Protein AF-A0A811QJ54-F1 (afdb_monomer)

pLDDT: mean 83.59, std 18.26, range [28.84, 98.75]

Solvent-accessible surface area (backbone atoms only — not comparable to full-atom values): 12033 Å² total; per-residue (Å²): 138,83,82,78,80,79,70,76,82,75,84,85,76,59,55,37,31,40,34,44,29,38,44,37,21,36,57,94,75,74,40,49,30,85,42,51,88,100,55,74,65,80,79,80,68,70,16,45,69,38,84,49,92,93,29,42,44,64,53,70,56,53,58,48,40,54,52,50,32,55,72,72,67,38,56,63,68,52,71,46,42,28,58,51,64,19,28,34,34,39,28,37,39,77,23,59,58,68,52,37,24,53,45,49,56,52,48,50,50,51,41,52,58,50,29,56,76,71,60,36,37,74,53,40,55,38,55,86,48,82,85,82,50,80,56,31,30,24,39,36,28,57,70,78,88,56,67,80,76,58,100,84,49,56,28,37,49,43,70,66,22,61,77,64,76,51,77,62,29,35,34,56,72,45,39,28,63,58,58,49,57,60,53,54,47,52,47,46,40,71,66,71,66,62,70,80,50,73,67,54,48,54,51,51,52,52,60,56,69,68,74,117

Foldseek 3Di:
DDDDPPPDPPDDWDFKKKKFKWAKAQQPQRHGFLADRVDGQDDWDCAKQHDDPNHEGCVVLVVVLQVVLVVVVFQWDDKIGDRGHRMIMTMGDSDIQCSSLVSVVVSVVSSCVSCVVVNIDIDLFQASDPPRDPGTFMKMKADDDDDEDDPPDQKYDDPVCVVVVHDIIIGTPGGSPDRVNVVSVCCCCVPPVDDQDPVRVVVVVVVVVVPD

Nearest PDB structures (foldseek):
  2d3a-assembly1_A  TM=9.686E-01  e=3.974E-25  Zea mays
  4is4-assembly1_A  TM=9.342E-01  e=8.114E-26  Medicago truncatula
  7v4h-assembly1_J  TM=9.356E-01  e=3.517E-25  Glycine max
  4is4-assembly1_G  TM=8.499E-01  e=9.142E-23  Medicago truncatula
  4is4-assembly1_C  TM=8.284E-01  e=3.727E-22  Medicago truncatula

Organism: NCBI:txid422564

Mean predicted aligned error: 9.16 Å

Radius of gyration: 21.12 Å; Cα contacts (8 Å, |Δi|>4): 356; chains: 1; bounding box: 56×32×62 Å

Sequence (212 aa):
MTGQAQGKPREKTVKSFYKQEYTLLQKDVNWPLGWPVGGYPGPQGPYYCAVGADKSFGRDISDAHYKACLYAGINISGTNGEVMPGQWEYQVGPSVGIEAGDNIWISRYILERITEQAGVVLPLDPKPIQPYCIGDRVTGTELAATQITGCGCSVRVGRDTEAKGKGYLEDRRPASNMDPYIVTGLLAETTILWQPTLEAEVLATKKLALKV

Secondary structure (DSSP, 8-state):
------PPPPP---EEEEEEEEE-EETTTTEETTSPTTS--SPSSS-TT--STTT--SHHHHHHHHHHHHHTT--EEEEEE-SSTTEEEEEEEEEETHHHHHHHHHHHHHHHHHHHHHTEE----S-SSTTTPPPPBEEE-------BS-TT-SEEE-HHHHHHT-S-EEE---BTT--HHHHHHHHHIIIII----HHHHHHHHHHHHT--

Structure (mmCIF, N/CA/C/O backbone):
data_AF-A0A811QJ54-F1
#
_entry.id   AF-A0A811QJ54-F1
#
loop_
_atom_site.group_PDB
_atom_site.id
_atom_site.type_symbol
_atom_site.label_atom_id
_atom_site.label_alt_id
_atom_site.label_comp_id
_atom_site.label_asym_id
_atom_site.label_entity_id
_atom_site.label_seq_id
_atom_site.pdbx_PDB_ins_code
_atom_site.Cartn_x
_atom_site.Cartn_y
_atom_site.Cartn_z
_atom_site.occupancy
_atom_site.B_iso_or_equiv
_atom_site.auth_seq_id
_atom_site.auth_comp_id
_atom_site.auth_asym_id
_atom_site.auth_atom_id
_atom_site.pdbx_PDB_model_num
ATOM 1 N N . MET A 1 1 ? -33.250 12.970 45.792 1.00 37.19 1 MET A N 1
ATOM 2 C CA . MET A 1 1 ? -32.648 11.793 45.130 1.00 37.19 1 MET A CA 1
ATOM 3 C C . MET A 1 1 ? -32.657 12.040 43.629 1.00 37.19 1 MET A C 1
ATOM 5 O O . MET A 1 1 ? -33.676 11.823 42.991 1.00 37.19 1 MET A O 1
ATOM 9 N N . THR A 1 2 ? -31.574 12.573 43.070 1.00 35.12 2 THR A N 1
ATOM 10 C CA . THR A 1 2 ? -31.428 12.769 41.620 1.00 35.12 2 THR A CA 1
ATOM 11 C C . THR A 1 2 ? -30.662 11.581 41.052 1.00 35.12 2 THR A C 1
ATOM 13 O O . THR A 1 2 ? -29.455 11.462 41.246 1.00 35.12 2 THR A O 1
ATOM 16 N N . GLY A 1 3 ? -31.377 10.661 40.402 1.00 37.31 3 GLY A N 1
ATOM 17 C CA . GLY A 1 3 ? -30.757 9.500 39.772 1.00 37.31 3 GLY A CA 1
ATOM 18 C C . GLY A 1 3 ? -29.828 9.944 38.646 1.00 37.31 3 GLY A C 1
ATOM 19 O O . GLY A 1 3 ? -30.286 10.512 37.656 1.00 37.31 3 GLY A O 1
ATOM 20 N N . GLN A 1 4 ? -28.528 9.685 38.787 1.00 36.91 4 GLN A N 1
ATOM 21 C CA . GLN A 1 4 ? -27.607 9.791 37.663 1.00 36.91 4 GLN A CA 1
ATOM 22 C C . GLN A 1 4 ? -27.973 8.700 36.658 1.00 36.91 4 GLN A C 1
ATOM 24 O O . GLN A 1 4 ? -27.858 7.511 36.955 1.00 36.91 4 GLN A O 1
ATOM 29 N N . ALA A 1 5 ? -28.423 9.101 35.470 1.00 42.53 5 ALA A N 1
ATOM 30 C CA . ALA A 1 5 ? -28.608 8.174 34.370 1.00 42.53 5 ALA A CA 1
ATOM 31 C C . ALA A 1 5 ? -27.235 7.614 33.973 1.00 42.53 5 ALA A C 1
ATOM 33 O O . ALA A 1 5 ? -26.446 8.292 33.314 1.00 42.53 5 ALA A O 1
ATOM 34 N N . GLN A 1 6 ? -26.949 6.375 34.380 1.00 42.16 6 GLN A N 1
ATOM 35 C CA . GLN A 1 6 ? -25.835 5.607 33.839 1.00 42.16 6 GLN A CA 1
ATOM 36 C C . GLN A 1 6 ? -26.118 5.376 32.352 1.00 42.16 6 GLN A C 1
ATOM 38 O O . GLN A 1 6 ? -26.874 4.480 31.974 1.00 42.16 6 GLN A O 1
ATOM 43 N N . GLY A 1 7 ? -25.559 6.239 31.502 1.00 41.81 7 GLY A N 1
ATOM 44 C CA . GLY A 1 7 ? -25.621 6.056 30.060 1.00 41.81 7 GLY A CA 1
ATOM 45 C C . GLY A 1 7 ? -25.031 4.694 29.707 1.00 41.81 7 GLY A C 1
ATOM 46 O O . GLY A 1 7 ? -23.958 4.350 30.206 1.00 41.81 7 GLY A O 1
ATOM 47 N N . LYS A 1 8 ? -25.731 3.922 28.863 1.00 37.44 8 LYS A N 1
ATOM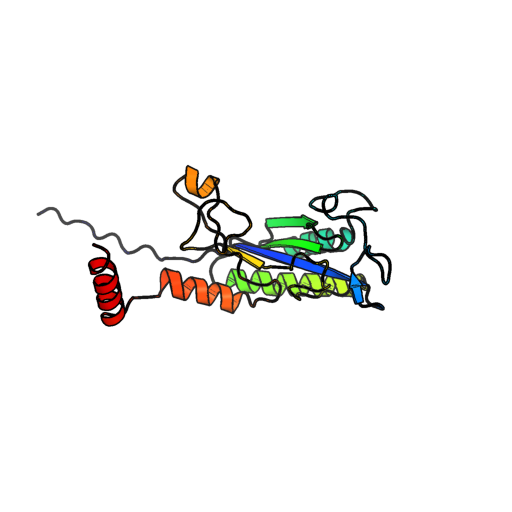 48 C CA . LYS A 1 8 ? -25.220 2.638 28.364 1.00 37.44 8 LYS A CA 1
ATOM 49 C C . LYS A 1 8 ? -23.773 2.825 27.880 1.00 37.44 8 LYS A C 1
ATOM 51 O O . LYS A 1 8 ? -23.525 3.803 27.163 1.00 37.44 8 LYS A O 1
ATOM 56 N N . PRO A 1 9 ? -22.833 1.928 28.237 1.00 50.97 9 PRO A N 1
ATOM 57 C CA . PRO A 1 9 ? -21.484 2.001 27.699 1.00 50.97 9 PRO A CA 1
ATOM 58 C C . PRO A 1 9 ? -21.571 2.000 26.173 1.00 50.97 9 PRO A C 1
ATOM 60 O O . PRO A 1 9 ? -22.251 1.160 25.583 1.00 50.97 9 PRO A O 1
ATOM 63 N N . ARG A 1 10 ? -20.935 2.991 25.538 1.00 56.72 10 ARG A N 1
ATOM 64 C CA . ARG A 1 10 ? -20.849 3.030 24.078 1.00 56.72 10 ARG A CA 1
ATOM 65 C C . ARG A 1 10 ? -20.022 1.834 23.637 1.00 56.72 10 ARG A C 1
ATOM 67 O O . ARG A 1 10 ? -18.943 1.607 24.183 1.00 56.72 10 ARG A O 1
ATOM 74 N N . GLU A 1 11 ? -20.532 1.103 22.658 1.00 67.94 11 GLU A N 1
ATOM 75 C CA . GLU A 1 11 ? -19.790 0.037 22.001 1.00 67.94 11 GLU A CA 1
ATOM 76 C C . GLU A 1 11 ? -18.474 0.611 21.455 1.00 67.94 11 GLU A C 1
ATOM 78 O O . GLU A 1 11 ? -18.465 1.640 20.773 1.00 67.94 11 GLU A O 1
ATOM 83 N N . LYS A 1 12 ? -17.350 0.011 21.856 1.00 75.19 12 LYS A N 1
ATOM 84 C CA . LYS A 1 12 ? -16.017 0.426 21.415 1.00 75.19 12 LYS A CA 1
ATOM 85 C C . LYS A 1 12 ? -15.708 -0.318 20.120 1.00 75.19 12 LYS A C 1
ATOM 87 O O . LYS A 1 12 ? -15.564 -1.536 20.138 1.00 75.19 12 LYS A O 1
ATOM 92 N N . THR A 1 13 ? -15.599 0.413 19.019 1.00 76.69 13 THR A N 1
ATOM 93 C CA . THR A 1 13 ? -15.378 -0.150 17.682 1.00 76.69 13 THR A CA 1
ATOM 94 C C . THR A 1 13 ? -14.016 0.281 17.152 1.00 76.69 13 THR A C 1
ATOM 96 O O . THR A 1 13 ? -13.764 1.480 17.061 1.00 76.69 13 THR A O 1
ATOM 99 N N . VAL A 1 14 ? -13.182 -0.689 16.765 1.00 82.06 14 VAL A N 1
ATOM 100 C CA . VAL A 1 14 ? -11.885 -0.461 16.103 1.00 82.06 14 VAL A CA 1
ATOM 101 C C . VAL A 1 14 ? -12.104 0.013 14.667 1.00 82.06 14 VAL A C 1
ATOM 103 O O . VAL A 1 14 ? -12.912 -0.570 13.933 1.00 82.06 14 VAL A O 1
ATOM 106 N N . LYS A 1 15 ? -11.369 1.049 14.261 1.00 89.75 15 LYS A N 1
ATOM 107 C CA . LYS A 1 15 ? -11.316 1.578 12.895 1.00 89.75 15 LYS A CA 1
ATOM 108 C C . LYS A 1 15 ? -9.875 1.664 12.419 1.00 89.75 15 LYS A C 1
ATOM 110 O O . LYS A 1 15 ? -9.194 2.665 12.634 1.00 89.75 15 LYS A O 1
ATOM 115 N N . SER A 1 16 ? -9.444 0.634 11.706 1.00 90.81 16 SER A N 1
ATOM 116 C CA . SER A 1 16 ? -8.091 0.560 11.170 1.00 90.81 16 SER A CA 1
ATOM 117 C C . SER A 1 16 ? -7.995 1.274 9.822 1.00 90.81 16 SER A C 1
ATOM 119 O O . SER A 1 16 ? -8.839 1.108 8.938 1.00 90.81 16 SER A O 1
ATOM 121 N N . PHE A 1 17 ? -6.933 2.057 9.670 1.00 92.44 17 PHE A N 1
ATOM 122 C CA . PHE A 1 17 ? -6.441 2.581 8.403 1.00 92.44 17 PHE A CA 1
ATOM 123 C C . PHE A 1 17 ? -5.034 2.027 8.209 1.00 92.44 17 PHE A C 1
ATOM 125 O O . PHE A 1 17 ? -4.212 2.110 9.125 1.00 92.44 17 PHE A O 1
ATOM 132 N N . TYR A 1 18 ? -4.784 1.448 7.043 1.00 95.19 18 TYR A N 1
ATOM 133 C CA . TYR A 1 18 ? -3.547 0.769 6.692 1.00 95.19 18 TYR A CA 1
ATOM 134 C C . TYR A 1 18 ? -2.894 1.464 5.505 1.00 95.19 18 TYR A C 1
ATOM 136 O O . TYR A 1 18 ? -3.568 1.769 4.524 1.00 95.19 18 TYR A O 1
ATOM 144 N N . LYS A 1 19 ? -1.578 1.660 5.562 1.00 95.88 19 LYS A N 1
ATOM 145 C CA . LYS A 1 19 ? -0.781 2.062 4.401 1.00 95.88 19 LYS A CA 1
ATOM 146 C C . LYS A 1 19 ? 0.177 0.945 4.041 1.00 95.88 19 LYS A C 1
ATOM 148 O O . LYS A 1 19 ? 1.026 0.621 4.861 1.00 95.88 19 LYS A O 1
ATOM 153 N N . GLN A 1 20 ? -0.013 0.327 2.882 1.00 97.38 20 GLN A N 1
ATOM 154 C CA . GLN A 1 20 ? 0.772 -0.799 2.393 1.00 97.38 20 GLN A CA 1
ATOM 155 C C . GLN A 1 20 ? 1.883 -0.281 1.477 1.00 97.38 20 GLN A C 1
ATOM 157 O O . GLN A 1 20 ? 1.612 0.075 0.330 1.00 97.38 20 GLN A O 1
ATOM 162 N N . GLU A 1 21 ? 3.121 -0.275 1.972 1.00 95.88 21 GLU A N 1
ATOM 163 C CA . GLU A 1 21 ? 4.315 -0.100 1.139 1.00 95.88 21 GLU A CA 1
ATOM 164 C C . GLU A 1 21 ? 4.620 -1.422 0.401 1.00 95.88 21 GLU A C 1
ATOM 166 O O . GLU A 1 21 ? 4.374 -2.514 0.931 1.00 95.88 21 GLU A O 1
ATOM 171 N N . TYR A 1 22 ? 5.123 -1.332 -0.830 1.00 95.94 22 TYR A N 1
ATOM 172 C CA . TYR A 1 22 ? 5.578 -2.466 -1.639 1.00 95.94 22 TYR A CA 1
ATOM 173 C C . TYR A 1 22 ? 6.647 -2.035 -2.651 1.00 95.94 22 TYR A C 1
ATOM 175 O O . TYR A 1 22 ? 6.671 -0.887 -3.101 1.00 95.94 22 TYR A O 1
ATOM 183 N N . THR A 1 23 ? 7.488 -2.978 -3.071 1.00 95.62 23 THR A N 1
ATOM 184 C CA . THR A 1 23 ? 8.529 -2.765 -4.085 1.00 95.62 23 THR A CA 1
ATOM 185 C C . THR A 1 23 ? 8.237 -3.599 -5.328 1.00 95.62 23 THR A C 1
ATOM 187 O O . THR A 1 23 ? 7.884 -4.768 -5.227 1.00 95.62 23 THR A O 1
ATOM 190 N N . LEU A 1 24 ? 8.413 -3.023 -6.518 1.00 96.38 24 LEU A N 1
ATOM 191 C CA . LEU A 1 24 ? 8.267 -3.718 -7.799 1.00 96.38 24 LEU A CA 1
ATOM 192 C C . LEU A 1 24 ? 9.624 -4.246 -8.288 1.00 96.38 24 LEU A C 1
ATOM 194 O O . LEU A 1 24 ? 10.588 -3.481 -8.357 1.00 96.38 24 LEU A O 1
ATOM 198 N N . LEU A 1 25 ? 9.705 -5.525 -8.676 1.00 95.38 25 LEU A N 1
ATOM 199 C CA . LEU A 1 25 ? 10.927 -6.158 -9.194 1.00 95.38 25 LEU A CA 1
ATOM 200 C C . LEU A 1 25 ? 10.787 -6.635 -10.650 1.00 95.38 25 LEU A C 1
ATOM 202 O O . LEU A 1 25 ? 9.767 -7.177 -11.072 1.00 95.38 25 LEU A O 1
ATOM 206 N N . GLN A 1 26 ? 11.866 -6.490 -11.413 1.00 94.56 26 GLN A N 1
ATOM 207 C CA . GLN A 1 26 ? 12.058 -7.060 -12.744 1.00 94.56 26 GLN A CA 1
ATOM 208 C C . GLN A 1 26 ? 12.125 -8.590 -12.641 1.00 94.56 26 GLN A C 1
ATOM 210 O O . GLN A 1 26 ? 13.005 -9.128 -11.966 1.00 94.56 26 GLN A O 1
ATOM 215 N N . LYS A 1 27 ? 11.216 -9.283 -13.333 1.00 93.31 27 LYS A N 1
ATOM 216 C CA . LYS A 1 27 ? 10.990 -10.731 -13.209 1.00 93.31 27 LYS A CA 1
ATOM 217 C C . LYS A 1 27 ? 12.238 -11.599 -13.393 1.00 93.31 27 LYS A C 1
ATOM 219 O O . LYS A 1 27 ? 12.490 -12.467 -12.566 1.00 93.31 27 LYS A O 1
ATOM 224 N N . ASP A 1 28 ? 13.012 -11.372 -14.453 1.00 92.00 28 ASP A N 1
ATOM 225 C CA . ASP A 1 28 ? 14.076 -12.309 -14.853 1.00 92.00 28 ASP A CA 1
ATOM 226 C C . ASP A 1 28 ? 15.379 -12.146 -14.049 1.00 92.00 28 ASP A C 1
ATOM 228 O O . ASP A 1 28 ? 16.195 -13.063 -13.992 1.00 92.00 28 ASP A O 1
ATOM 232 N N . VAL A 1 29 ? 15.578 -10.982 -13.421 1.00 91.25 29 VAL A N 1
ATOM 233 C CA . VAL A 1 29 ? 16.799 -10.630 -12.668 1.00 91.25 29 VAL A CA 1
ATOM 234 C C . VAL A 1 29 ? 16.554 -10.402 -11.174 1.00 91.25 29 VAL A C 1
ATOM 236 O O . VAL A 1 29 ? 17.508 -10.183 -10.431 1.00 91.25 29 VAL A O 1
ATOM 239 N N . ASN A 1 30 ? 15.291 -10.435 -10.730 1.00 90.06 30 ASN A N 1
ATOM 240 C CA . ASN A 1 30 ? 14.857 -10.149 -9.359 1.00 90.06 30 ASN A CA 1
ATOM 241 C C . ASN A 1 30 ? 15.451 -8.836 -8.793 1.00 90.06 30 ASN A C 1
ATOM 243 O O . ASN A 1 30 ? 15.895 -8.769 -7.648 1.00 90.06 30 ASN A O 1
ATOM 247 N N . TRP A 1 31 ? 15.496 -7.796 -9.633 1.00 92.62 31 TRP A N 1
ATOM 248 C CA . TRP A 1 31 ? 16.117 -6.492 -9.354 1.00 92.62 31 TRP A CA 1
ATOM 249 C C . TRP A 1 31 ? 15.073 -5.376 -9.462 1.00 92.62 31 TRP A C 1
ATOM 251 O O . TRP A 1 31 ? 14.174 -5.519 -10.288 1.00 92.62 31 TRP A O 1
ATOM 261 N N . PRO A 1 32 ? 15.122 -4.269 -8.698 1.00 94.00 32 PRO A N 1
ATOM 262 C CA . PRO A 1 32 ? 13.980 -3.360 -8.650 1.00 94.00 32 PRO A CA 1
ATOM 263 C C . PRO A 1 32 ? 13.677 -2.660 -9.977 1.00 94.00 32 PRO A C 1
ATOM 265 O O . PRO A 1 32 ? 14.554 -2.410 -10.811 1.00 94.00 32 PRO A O 1
ATOM 268 N N . LEU A 1 33 ? 12.402 -2.358 -10.194 1.00 94.06 33 LEU A N 1
ATOM 269 C CA . LEU A 1 33 ? 11.918 -1.746 -11.423 1.00 94.06 33 LEU A CA 1
ATOM 270 C C . LEU A 1 33 ? 12.497 -0.330 -11.580 1.00 94.06 33 LEU A C 1
ATOM 272 O O . LEU A 1 33 ? 12.446 0.488 -10.664 1.00 94.06 33 LEU A O 1
ATOM 276 N N . GLY A 1 34 ? 13.075 -0.050 -12.751 1.00 90.75 34 GLY A N 1
ATOM 277 C CA . GLY A 1 34 ? 13.771 1.211 -13.037 1.00 90.75 34 GLY A CA 1
ATOM 278 C C . GLY A 1 34 ? 15.232 1.277 -12.582 1.00 90.75 34 GLY A C 1
ATOM 279 O O . GLY A 1 34 ? 15.908 2.264 -12.865 1.00 90.75 34 GLY A O 1
ATOM 280 N N . TRP A 1 35 ? 15.753 0.245 -11.911 1.00 93.44 35 TRP A N 1
ATOM 281 C CA . TRP A 1 35 ? 17.168 0.189 -11.540 1.00 93.44 35 TRP A CA 1
ATOM 282 C C . TRP A 1 35 ? 18.033 -0.357 -12.684 1.00 93.44 35 TRP A C 1
ATOM 284 O O . TRP A 1 35 ? 17.609 -1.289 -13.378 1.00 93.44 35 TRP A O 1
ATOM 294 N N . PRO A 1 36 ? 19.275 0.137 -12.849 1.00 92.00 36 PRO A N 1
ATOM 295 C CA . PRO A 1 36 ? 20.247 -0.515 -13.718 1.00 92.00 36 PRO A CA 1
ATOM 296 C C . PRO A 1 36 ? 20.568 -1.912 -13.171 1.00 92.00 36 PRO A C 1
ATOM 298 O O . PRO A 1 36 ? 20.834 -2.073 -11.979 1.00 92.00 36 PRO A O 1
ATOM 301 N N . VAL A 1 37 ? 20.542 -2.930 -14.034 1.00 90.38 37 VAL A N 1
ATOM 302 C CA . VAL A 1 37 ? 20.780 -4.332 -13.647 1.00 90.38 37 VAL A CA 1
ATOM 303 C C . VAL A 1 37 ? 22.170 -4.480 -13.020 1.00 90.38 37 VAL A C 1
ATOM 305 O O . VAL A 1 37 ? 23.170 -4.097 -13.623 1.00 90.38 37 VAL A O 1
ATOM 308 N N . GLY A 1 38 ? 22.229 -5.013 -11.795 1.00 86.25 38 GLY A N 1
ATOM 309 C CA . GLY A 1 38 ? 23.476 -5.160 -11.030 1.00 86.25 38 GLY A CA 1
ATOM 310 C C . GLY A 1 38 ? 24.083 -3.845 -10.518 1.00 86.25 38 GLY A C 1
ATOM 311 O O . GLY A 1 38 ? 25.185 -3.854 -9.974 1.00 86.25 38 GLY A O 1
ATOM 312 N N . GLY A 1 39 ? 23.383 -2.720 -10.682 1.00 89.44 39 GLY A N 1
ATOM 313 C CA . GLY A 1 39 ? 23.798 -1.399 -10.222 1.00 89.44 39 GLY A CA 1
ATOM 314 C C . GLY A 1 39 ? 22.744 -0.717 -9.352 1.00 89.44 39 GLY A C 1
ATOM 315 O O . GLY A 1 39 ? 21.654 -1.241 -9.117 1.00 89.44 39 GLY A O 1
ATOM 316 N N . TYR A 1 40 ? 23.078 0.488 -8.899 1.00 89.81 40 TYR A N 1
ATOM 317 C CA . TYR A 1 40 ? 22.198 1.345 -8.108 1.00 89.81 40 TYR A CA 1
ATOM 318 C C . TYR A 1 40 ? 21.747 2.558 -8.936 1.00 89.81 40 TYR A C 1
ATOM 320 O O . TYR A 1 40 ? 22.502 3.023 -9.795 1.00 89.81 40 TYR A O 1
ATOM 328 N N . PRO A 1 41 ? 20.540 3.088 -8.689 1.00 89.50 41 PRO A N 1
ATOM 329 C CA . PRO A 1 41 ? 20.095 4.358 -9.243 1.00 89.50 41 PRO A CA 1
ATOM 330 C C . PRO A 1 41 ? 20.807 5.524 -8.535 1.00 89.50 41 PRO A C 1
ATOM 332 O O . PRO A 1 41 ? 21.707 5.333 -7.712 1.00 89.50 41 PRO A O 1
ATOM 335 N N . GLY A 1 42 ? 20.400 6.753 -8.854 1.00 88.06 42 GLY A N 1
ATOM 336 C CA . GLY A 1 42 ? 20.861 7.949 -8.150 1.00 88.06 42 GLY A CA 1
ATOM 337 C C . GLY A 1 42 ? 20.567 7.931 -6.638 1.00 88.06 42 GLY A C 1
ATOM 338 O O . GLY A 1 42 ? 19.885 7.037 -6.124 1.00 88.06 42 GLY A O 1
ATOM 339 N N . PRO A 1 43 ? 21.088 8.917 -5.887 1.00 86.94 43 PRO A N 1
ATOM 340 C CA . PRO A 1 43 ? 20.780 9.054 -4.467 1.00 86.94 43 PRO A CA 1
ATOM 341 C C . PRO A 1 43 ? 19.279 9.287 -4.244 1.00 86.94 43 PRO A C 1
ATOM 343 O O . PRO A 1 43 ? 18.613 9.944 -5.044 1.00 86.94 43 PRO A O 1
ATOM 346 N N . GLN A 1 44 ? 18.758 8.767 -3.131 1.00 82.94 44 GLN A N 1
ATOM 347 C CA . GLN A 1 44 ? 17.365 8.957 -2.722 1.00 82.94 44 GLN A CA 1
ATOM 348 C C . GLN A 1 44 ? 17.034 10.442 -2.504 1.00 82.94 44 GLN A C 1
ATOM 350 O O . GLN A 1 44 ? 17.899 11.247 -2.158 1.00 82.94 44 GLN A O 1
ATOM 355 N N . GLY A 1 45 ? 15.763 10.800 -2.707 1.00 87.62 45 GLY A N 1
ATOM 356 C CA . GLY A 1 45 ? 15.293 12.188 -2.683 1.00 87.62 45 GLY A CA 1
ATOM 357 C C . GLY A 1 45 ? 14.365 12.553 -3.848 1.00 87.62 45 GLY A C 1
ATOM 358 O O . GLY A 1 45 ? 13.250 12.993 -3.584 1.00 87.62 45 GLY A O 1
ATOM 359 N N . PRO A 1 46 ? 14.747 12.346 -5.125 1.00 93.44 46 PRO A N 1
ATOM 360 C CA . PRO A 1 46 ? 13.948 12.778 -6.274 1.00 93.44 46 PRO A CA 1
ATOM 361 C C . PRO A 1 46 ? 12.818 11.805 -6.660 1.00 93.44 46 PRO A C 1
ATOM 363 O O . PRO A 1 46 ? 12.230 11.987 -7.721 1.00 93.44 46 PRO A O 1
ATOM 366 N N . TYR A 1 47 ? 12.544 10.775 -5.848 1.00 94.31 47 TYR A N 1
ATOM 367 C CA . TYR A 1 47 ? 11.629 9.663 -6.160 1.00 94.31 47 TYR A CA 1
ATOM 368 C C . TYR A 1 47 ? 10.277 9.754 -5.433 1.00 94.31 47 TYR A C 1
ATOM 370 O O . TYR A 1 47 ? 9.233 9.520 -6.043 1.00 94.31 47 TYR A O 1
ATOM 378 N N . TYR A 1 48 ? 10.283 10.179 -4.164 1.00 96.00 48 TYR A N 1
ATOM 379 C CA . TYR A 1 48 ? 9.071 1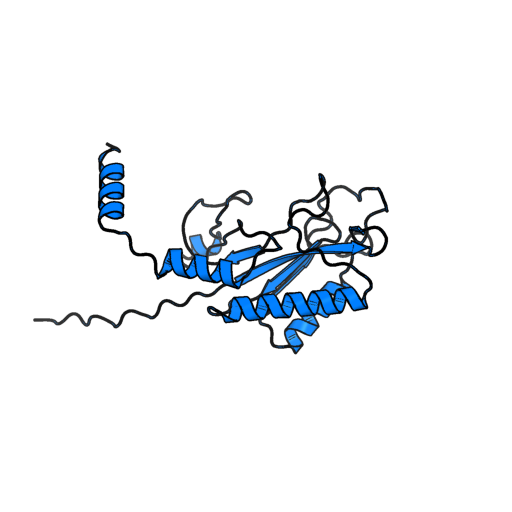0.310 -3.350 1.00 96.00 48 TYR A CA 1
ATOM 380 C C . TYR A 1 48 ? 8.078 11.295 -3.983 1.00 96.00 48 TYR A C 1
ATOM 382 O O . TYR A 1 48 ? 8.430 12.443 -4.272 1.00 96.00 48 TYR A O 1
ATOM 390 N N . CYS A 1 49 ? 6.840 10.844 -4.209 1.00 96.38 49 CYS A N 1
ATOM 391 C CA . CYS A 1 49 ? 5.782 11.585 -4.913 1.00 96.38 49 CYS A CA 1
ATOM 392 C C . CYS A 1 49 ? 6.192 12.182 -6.281 1.00 96.38 49 CYS A C 1
ATOM 394 O O . CYS A 1 49 ? 5.575 13.141 -6.754 1.00 96.38 49 CYS A O 1
ATOM 396 N N . ALA A 1 50 ? 7.227 11.645 -6.933 1.00 95.38 50 ALA A N 1
ATOM 397 C CA . ALA A 1 50 ? 7.807 12.250 -8.125 1.00 95.38 50 ALA A CA 1
ATOM 398 C C . ALA A 1 50 ? 6.987 12.023 -9.403 1.00 95.38 50 ALA A C 1
ATOM 400 O O . ALA A 1 50 ? 6.217 11.071 -9.526 1.00 95.38 50 ALA A O 1
ATOM 401 N N . VAL A 1 51 ? 7.230 12.873 -10.403 1.00 97.00 51 VAL A N 1
ATOM 402 C CA . VAL A 1 51 ? 6.738 12.729 -11.780 1.00 97.00 51 VAL A CA 1
ATOM 403 C C . VAL A 1 51 ? 7.930 12.851 -12.732 1.00 97.00 51 VAL A C 1
ATOM 405 O O . VAL A 1 51 ? 8.781 13.724 -12.553 1.00 97.00 51 VAL A O 1
ATOM 408 N N . GLY A 1 52 ? 7.996 11.967 -13.729 1.00 95.88 52 GLY A N 1
ATOM 409 C CA . GLY A 1 52 ? 9.097 11.874 -14.693 1.00 95.88 52 GLY A CA 1
ATOM 410 C C . GLY A 1 52 ? 9.502 10.423 -14.954 1.00 95.88 52 GLY A C 1
ATOM 411 O O . GLY A 1 52 ? 9.487 9.600 -14.038 1.00 95.88 52 GLY A O 1
ATOM 412 N N . ALA A 1 53 ? 9.860 10.107 -16.201 1.00 94.88 53 ALA A N 1
ATOM 413 C CA . ALA A 1 53 ? 10.280 8.760 -16.612 1.00 94.88 53 ALA A CA 1
ATOM 414 C C . ALA A 1 53 ? 11.624 8.325 -15.989 1.00 94.88 53 ALA A C 1
ATOM 416 O O . ALA A 1 53 ? 11.932 7.141 -15.944 1.00 94.88 53 ALA A O 1
ATOM 417 N N . ASP A 1 54 ? 12.402 9.283 -15.487 1.00 93.25 54 ASP A N 1
ATOM 418 C CA . ASP A 1 54 ? 13.671 9.113 -14.776 1.00 93.25 54 ASP A CA 1
ATOM 419 C C . ASP A 1 54 ? 13.507 8.906 -13.255 1.00 93.25 54 ASP A C 1
ATOM 421 O O . ASP A 1 54 ? 14.498 8.711 -12.548 1.00 93.25 54 ASP A O 1
ATOM 425 N N . LYS A 1 55 ? 12.270 8.983 -12.736 1.00 94.31 55 LYS A N 1
ATOM 426 C CA . LYS A 1 55 ? 11.977 9.018 -11.288 1.00 94.31 55 LYS A CA 1
ATOM 427 C C . LYS A 1 55 ? 10.835 8.106 -10.844 1.00 94.31 55 LYS A C 1
ATOM 429 O O . LYS A 1 55 ? 10.857 7.624 -9.717 1.00 94.31 55 LYS A O 1
ATOM 434 N N . SER A 1 56 ? 9.819 7.909 -11.685 1.00 96.31 56 SER A N 1
ATOM 435 C CA . SER A 1 56 ? 8.560 7.252 -11.316 1.00 96.31 56 SER A CA 1
ATOM 436 C C . SER A 1 56 ? 8.345 5.991 -12.155 1.00 96.31 56 SER A C 1
ATOM 438 O O . SER A 1 56 ? 7.788 6.037 -13.251 1.00 96.31 56 SER A O 1
ATOM 440 N N . PHE A 1 57 ? 8.810 4.860 -11.627 1.00 96.88 57 PHE A N 1
ATOM 441 C CA . PHE A 1 57 ? 8.806 3.555 -12.295 1.00 96.88 57 PHE A CA 1
ATOM 442 C C . PHE A 1 57 ? 7.627 2.701 -11.809 1.00 96.88 57 PHE A C 1
ATOM 444 O O . PHE A 1 57 ? 7.456 2.556 -10.603 1.00 96.88 57 PHE A O 1
ATOM 451 N N . GLY A 1 58 ? 6.820 2.133 -12.714 1.00 97.06 58 GLY A N 1
ATOM 452 C CA . GLY A 1 58 ? 5.651 1.307 -12.352 1.00 97.06 58 GLY A CA 1
ATOM 453 C C . GLY A 1 58 ? 4.370 2.084 -12.009 1.00 97.06 58 GLY A C 1
ATOM 454 O O . GLY A 1 58 ? 3.487 1.560 -11.332 1.00 97.06 58 GLY A O 1
ATOM 455 N N . ARG A 1 59 ? 4.250 3.345 -12.451 1.00 98.31 59 ARG A N 1
ATOM 456 C CA . ARG A 1 59 ? 3.041 4.167 -12.234 1.00 98.31 59 ARG A CA 1
ATOM 457 C C . ARG A 1 59 ? 1.793 3.569 -12.878 1.00 98.31 59 ARG A C 1
ATOM 459 O O . ARG A 1 59 ? 0.710 3.687 -12.330 1.00 98.31 59 ARG A O 1
ATOM 466 N N . ASP A 1 60 ? 1.948 2.955 -14.039 1.00 97.88 60 ASP A N 1
ATOM 467 C CA . ASP A 1 60 ? 0.905 2.217 -14.744 1.00 97.88 60 ASP A CA 1
ATOM 468 C C . ASP A 1 60 ? 0.290 1.108 -13.878 1.00 97.88 60 ASP A C 1
ATOM 470 O O . ASP A 1 60 ? -0.934 1.003 -13.808 1.00 97.88 60 ASP A O 1
ATOM 474 N N . ILE A 1 61 ? 1.124 0.357 -13.151 1.00 98.44 61 ILE A N 1
ATOM 475 C CA . ILE A 1 61 ? 0.692 -0.658 -12.178 1.00 98.44 61 ILE A CA 1
ATOM 476 C C . ILE A 1 61 ? -0.063 -0.003 -11.012 1.00 98.44 61 ILE A C 1
ATOM 478 O O . ILE A 1 61 ? -1.173 -0.429 -10.695 1.00 98.44 61 ILE A O 1
ATOM 482 N N . SER A 1 62 ? 0.494 1.057 -10.414 1.00 98.19 62 SER A N 1
ATOM 483 C CA . SER A 1 62 ? -0.131 1.785 -9.294 1.00 98.19 62 SER A CA 1
ATOM 484 C C . SER A 1 62 ? -1.487 2.411 -9.679 1.00 98.19 62 SER A C 1
ATOM 486 O O . SER A 1 62 ? -2.489 2.196 -8.995 1.00 98.19 62 SER A O 1
ATOM 488 N N . ASP A 1 63 ? -1.569 3.096 -10.824 1.00 98.44 63 ASP A N 1
ATOM 489 C CA . ASP A 1 63 ? -2.798 3.722 -11.329 1.00 98.44 63 ASP A CA 1
ATOM 490 C C . ASP A 1 63 ? -3.858 2.676 -11.730 1.00 98.44 63 ASP A C 1
ATOM 492 O O . ASP A 1 63 ? -5.061 2.918 -11.572 1.00 98.44 63 ASP A O 1
ATOM 496 N N . ALA A 1 64 ? -3.444 1.524 -12.276 1.00 98.62 64 ALA A N 1
ATOM 497 C CA . ALA A 1 64 ? -4.343 0.417 -12.602 1.00 98.62 64 ALA A CA 1
ATOM 498 C C . ALA A 1 64 ? -4.884 -0.256 -11.334 1.00 98.62 64 ALA A C 1
ATOM 500 O O . ALA A 1 64 ? -6.092 -0.480 -11.231 1.00 98.62 64 ALA A O 1
ATOM 501 N N . HIS A 1 65 ? -4.018 -0.511 -10.348 1.00 98.75 65 HIS A N 1
ATOM 502 C CA . HIS A 1 65 ? -4.392 -1.058 -9.043 1.00 98.75 65 HIS A CA 1
ATOM 503 C C . HIS A 1 65 ? -5.374 -0.155 -8.304 1.00 98.75 65 HIS A C 1
ATOM 505 O O . HIS A 1 65 ? -6.406 -0.636 -7.831 1.00 98.75 65 HIS A O 1
ATOM 511 N N . TYR A 1 66 ? -5.119 1.154 -8.295 1.00 98.62 66 TYR A N 1
ATOM 512 C CA . TYR A 1 66 ? -5.998 2.132 -7.665 1.00 98.62 66 TYR A CA 1
ATOM 513 C C . TYR A 1 66 ? -7.412 2.102 -8.270 1.00 98.62 66 TYR A C 1
ATOM 515 O O . TYR A 1 66 ? -8.411 2.014 -7.551 1.00 98.62 66 TYR A O 1
ATOM 523 N N . LYS A 1 67 ? -7.509 2.083 -9.607 1.00 98.62 67 LYS A N 1
ATOM 524 C CA . LYS A 1 67 ? -8.790 1.975 -10.332 1.00 98.62 67 LYS A CA 1
ATOM 525 C C . LYS A 1 67 ? -9.481 0.630 -10.103 1.00 98.62 67 LYS A C 1
ATOM 527 O O . LYS A 1 67 ? -10.700 0.604 -9.945 1.00 98.62 67 LYS A O 1
ATOM 532 N N . ALA A 1 68 ? -8.729 -0.470 -10.067 1.00 98.62 68 ALA A N 1
ATOM 533 C CA . ALA A 1 68 ? -9.269 -1.803 -9.821 1.00 98.62 68 ALA A CA 1
ATOM 534 C C . ALA A 1 68 ? -9.822 -1.945 -8.392 1.00 98.62 68 ALA A C 1
ATOM 536 O O . ALA A 1 68 ? -10.909 -2.492 -8.218 1.00 98.62 68 ALA A O 1
ATOM 537 N N . CYS A 1 69 ? -9.138 -1.386 -7.389 1.00 98.56 69 CYS A N 1
ATOM 538 C CA . CYS A 1 69 ? -9.623 -1.338 -6.009 1.00 98.56 69 CYS A CA 1
ATOM 539 C C . CYS A 1 69 ? -10.920 -0.524 -5.887 1.00 98.56 69 CYS A C 1
ATOM 541 O O . CYS A 1 69 ? -11.888 -1.018 -5.309 1.00 98.56 69 CYS A O 1
ATOM 543 N N . LEU A 1 70 ? -10.977 0.670 -6.495 1.00 98.19 70 LEU A N 1
ATOM 544 C CA . LEU A 1 70 ? -12.202 1.480 -6.543 1.00 98.19 70 LEU A CA 1
ATOM 545 C C . LEU A 1 70 ? -13.365 0.736 -7.218 1.00 98.19 70 LEU A C 1
ATOM 547 O O . LEU A 1 70 ? -14.482 0.752 -6.707 1.00 98.19 70 LEU A O 1
ATOM 551 N N . TYR A 1 71 ? -13.110 0.064 -8.345 1.00 98.31 71 TYR A N 1
ATOM 552 C CA . TYR A 1 71 ? -14.126 -0.721 -9.055 1.00 98.31 71 TYR A CA 1
ATOM 553 C C . TYR A 1 71 ? -14.620 -1.925 -8.236 1.00 98.31 71 TYR A C 1
ATOM 555 O O . TYR A 1 71 ? -15.810 -2.231 -8.246 1.00 98.31 71 TYR A O 1
ATOM 563 N N . ALA A 1 72 ? -13.724 -2.584 -7.497 1.00 98.12 72 ALA A N 1
ATOM 564 C CA . ALA A 1 72 ? -14.052 -3.700 -6.611 1.00 98.12 72 ALA A CA 1
ATOM 565 C C . ALA A 1 72 ? -14.793 -3.278 -5.324 1.00 98.12 72 ALA A C 1
ATOM 567 O O . ALA A 1 72 ? -15.183 -4.144 -4.544 1.00 98.12 72 ALA A O 1
ATOM 568 N N . GLY A 1 73 ? -14.983 -1.974 -5.083 1.00 97.75 73 GLY A N 1
ATOM 569 C CA . GLY A 1 73 ? -15.603 -1.456 -3.861 1.00 97.75 73 GLY A CA 1
ATOM 570 C C . GLY A 1 73 ? -14.689 -1.485 -2.633 1.00 97.75 73 GLY A C 1
ATOM 571 O O . GLY A 1 73 ? -15.173 -1.305 -1.518 1.00 97.75 73 GLY A O 1
ATOM 572 N N . ILE A 1 74 ? -13.380 -1.692 -2.819 1.00 97.88 74 ILE A N 1
ATOM 573 C CA . ILE A 1 74 ? -12.399 -1.611 -1.734 1.00 97.88 74 ILE A CA 1
ATOM 574 C C . ILE A 1 74 ? -12.308 -0.158 -1.276 1.00 97.88 74 ILE A C 1
ATOM 576 O O . ILE A 1 74 ? -12.195 0.755 -2.098 1.00 97.88 74 ILE A O 1
ATOM 580 N N . ASN A 1 75 ? -12.298 0.051 0.040 1.00 95.44 75 ASN A N 1
ATOM 581 C CA . ASN A 1 75 ? -12.157 1.365 0.669 1.00 95.44 75 ASN A CA 1
ATOM 582 C C . ASN A 1 75 ? -10.715 1.909 0.547 1.00 95.44 75 ASN A C 1
ATOM 584 O O . ASN A 1 75 ? -10.021 2.095 1.544 1.00 95.44 75 ASN A O 1
ATOM 588 N N . ILE A 1 76 ? -10.227 2.091 -0.682 1.00 97.50 76 ILE A N 1
ATOM 589 C CA . ILE A 1 76 ? -8.909 2.653 -0.985 1.00 97.50 76 ILE A CA 1
ATOM 590 C C . ILE A 1 76 ? -8.968 4.185 -0.905 1.00 97.50 76 ILE A C 1
ATOM 592 O O . ILE A 1 76 ? -9.833 4.823 -1.505 1.00 97.50 76 ILE A O 1
ATOM 596 N N . SER A 1 77 ? -8.056 4.783 -0.143 1.00 95.38 77 SER A N 1
ATOM 597 C CA . SER A 1 77 ? -8.073 6.215 0.182 1.00 95.38 77 SER A CA 1
ATOM 598 C C . SER A 1 77 ? -7.003 7.036 -0.541 1.00 95.38 77 SER A C 1
ATOM 600 O O . SER A 1 77 ? -7.100 8.262 -0.568 1.00 95.38 77 SER A O 1
ATOM 602 N N . GLY A 1 78 ? -5.966 6.393 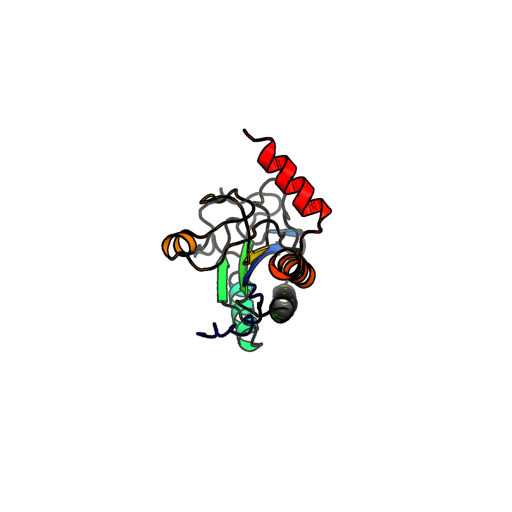-1.085 1.00 96.50 78 GLY A N 1
ATOM 603 C CA . GLY A 1 78 ? -4.875 7.077 -1.781 1.00 96.50 78 GLY A CA 1
ATOM 604 C C . GLY A 1 78 ? -3.751 6.147 -2.244 1.00 96.50 78 GLY A C 1
ATOM 605 O O . GLY A 1 78 ? -3.772 4.940 -1.989 1.00 96.50 78 GLY A O 1
ATOM 606 N N . THR A 1 79 ? -2.776 6.729 -2.945 1.00 97.94 79 THR A N 1
ATOM 607 C CA . THR A 1 79 ? -1.511 6.092 -3.333 1.00 97.94 79 THR A CA 1
ATOM 608 C C . THR A 1 79 ? -0.427 7.147 -3.577 1.00 97.94 79 THR A C 1
ATOM 610 O O . THR A 1 79 ? -0.733 8.281 -3.961 1.00 97.94 79 THR A O 1
ATOM 613 N N . ASN A 1 80 ? 0.839 6.787 -3.360 1.00 97.94 80 ASN A N 1
ATOM 614 C CA . ASN A 1 80 ? 2.003 7.613 -3.678 1.00 97.94 80 ASN A CA 1
ATOM 615 C C . ASN A 1 80 ? 3.211 6.758 -4.091 1.00 97.94 80 ASN A C 1
ATOM 617 O O . ASN A 1 80 ? 3.329 5.596 -3.714 1.00 97.94 80 ASN A O 1
ATOM 621 N N . GLY A 1 81 ? 4.132 7.358 -4.849 1.00 96.31 81 GLY A N 1
ATOM 622 C CA . GLY A 1 81 ? 5.475 6.801 -5.029 1.00 96.31 81 GLY A CA 1
ATOM 623 C C . GLY A 1 81 ? 6.303 7.047 -3.771 1.00 96.31 81 GLY A C 1
ATOM 624 O O . GLY A 1 81 ? 6.218 8.138 -3.195 1.00 96.31 81 GLY A O 1
ATOM 625 N N . GLU A 1 82 ? 7.073 6.051 -3.344 1.00 94.38 82 GLU A N 1
ATOM 626 C CA . GLU A 1 82 ? 7.839 6.098 -2.097 1.00 94.38 82 GLU A CA 1
ATOM 627 C C . GLU A 1 82 ? 9.289 6.583 -2.275 1.00 94.38 82 GLU A C 1
ATOM 629 O O . GLU A 1 82 ? 9.717 6.991 -3.359 1.00 94.38 82 GLU A O 1
ATOM 634 N N . VAL A 1 83 ? 10.045 6.630 -1.173 1.00 91.56 83 VAL A N 1
ATOM 635 C CA . VAL A 1 83 ? 11.421 7.161 -1.151 1.00 91.56 83 VAL A CA 1
ATOM 636 C C . VAL A 1 83 ? 12.393 6.348 -2.018 1.00 91.56 83 VAL A C 1
ATOM 638 O O . VAL A 1 83 ? 13.316 6.929 -2.604 1.00 91.56 83 VAL A O 1
ATOM 641 N N . MET A 1 84 ? 12.210 5.027 -2.123 1.00 90.38 84 MET A N 1
ATOM 642 C CA . MET A 1 84 ? 13.011 4.179 -3.007 1.00 90.38 84 MET A CA 1
ATOM 643 C C . MET A 1 84 ? 12.417 4.150 -4.431 1.00 90.38 84 MET A C 1
ATOM 645 O O . MET A 1 84 ? 11.222 3.928 -4.605 1.00 90.38 84 MET A O 1
ATOM 649 N N . PRO A 1 85 ? 13.230 4.306 -5.490 1.00 92.12 85 PRO A N 1
ATOM 650 C CA . PRO A 1 85 ? 12.738 4.171 -6.859 1.00 92.12 85 PRO A CA 1
ATOM 651 C C . PRO A 1 85 ? 12.265 2.735 -7.126 1.00 92.12 85 PRO A C 1
ATOM 653 O O . PRO A 1 85 ? 13.006 1.783 -6.875 1.00 92.12 85 PRO A O 1
ATOM 656 N N . GLY A 1 86 ? 11.036 2.600 -7.631 1.00 92.94 86 GLY A N 1
ATOM 657 C CA . GLY A 1 86 ? 10.346 1.314 -7.807 1.00 92.94 86 GLY A CA 1
ATOM 658 C C . GLY A 1 86 ? 9.512 0.869 -6.594 1.00 92.94 86 GLY A C 1
ATOM 659 O O . GLY A 1 86 ? 8.817 -0.140 -6.690 1.00 92.94 86 GLY A O 1
ATOM 660 N N . GLN A 1 87 ? 9.548 1.619 -5.487 1.00 95.19 87 GLN A N 1
ATOM 661 C CA . GLN A 1 87 ? 8.714 1.426 -4.297 1.00 95.19 87 GLN A CA 1
ATOM 662 C C . GLN A 1 87 ? 7.490 2.355 -4.346 1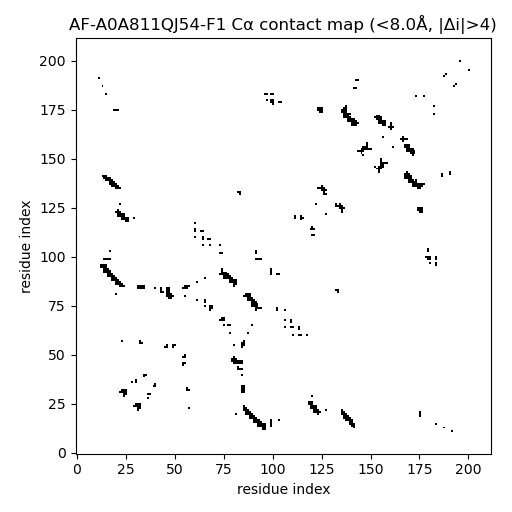.00 95.19 87 GLN A C 1
ATOM 664 O O . GLN A 1 87 ? 7.572 3.500 -4.804 1.00 95.19 87 GLN A O 1
ATOM 669 N N . TRP A 1 88 ? 6.355 1.864 -3.862 1.00 97.38 88 TRP A N 1
ATOM 670 C CA . TRP A 1 88 ? 5.068 2.557 -3.856 1.00 97.38 88 TRP A CA 1
ATOM 671 C C . TRP A 1 88 ? 4.314 2.277 -2.555 1.00 97.38 88 TRP A C 1
ATOM 673 O O . TRP A 1 88 ? 4.515 1.245 -1.921 1.00 97.38 88 TRP A O 1
ATOM 683 N N . GLU A 1 89 ? 3.408 3.178 -2.184 1.00 97.94 89 GLU A N 1
ATOM 684 C CA . GLU A 1 89 ? 2.454 2.992 -1.091 1.00 97.94 89 GLU A CA 1
ATOM 685 C C . GLU A 1 89 ? 1.020 3.119 -1.634 1.00 97.94 89 GLU A C 1
ATOM 687 O O . GLU A 1 89 ? 0.732 3.948 -2.507 1.00 97.94 89 GLU A O 1
ATOM 692 N N . TYR A 1 90 ? 0.097 2.309 -1.115 1.00 98.12 90 TYR A N 1
ATOM 693 C CA . TYR A 1 90 ? -1.342 2.550 -1.237 1.00 98.12 90 TYR A CA 1
ATOM 694 C C . TYR A 1 90 ? -2.014 2.473 0.132 1.00 98.12 90 TYR A C 1
ATOM 696 O O . TYR A 1 90 ? -1.575 1.731 1.012 1.00 98.12 90 TYR A O 1
ATOM 704 N N . GLN A 1 91 ? -3.077 3.251 0.330 1.00 97.75 91 GLN A N 1
ATOM 705 C CA . GLN A 1 91 ? -3.748 3.357 1.625 1.00 97.75 91 GLN A CA 1
ATOM 706 C C . GLN A 1 91 ? -5.185 2.834 1.567 1.00 97.75 91 GLN A C 1
ATOM 708 O O . GLN A 1 91 ? -5.910 3.110 0.613 1.00 97.75 91 GLN A O 1
ATOM 713 N N . VAL A 1 92 ? -5.596 2.094 2.597 1.00 96.25 92 VAL A N 1
ATOM 714 C CA . VAL A 1 92 ? -6.906 1.442 2.718 1.00 96.25 92 VAL A CA 1
ATOM 715 C C . VAL A 1 92 ? -7.527 1.760 4.075 1.00 96.25 92 VAL A C 1
ATOM 717 O O . VAL A 1 92 ? -6.891 1.611 5.120 1.00 96.25 92 VAL A O 1
ATOM 720 N N . GLY A 1 93 ? -8.797 2.147 4.056 1.00 93.94 93 GLY A N 1
ATOM 721 C CA . GLY A 1 93 ? -9.598 2.481 5.223 1.00 93.94 93 GLY A CA 1
ATOM 722 C C . GLY A 1 93 ? -9.967 3.971 5.296 1.00 93.94 93 GLY A C 1
ATOM 723 O O . GLY A 1 93 ? -9.720 4.735 4.364 1.00 93.94 93 GLY A O 1
ATOM 724 N N . PRO A 1 94 ? -10.542 4.423 6.425 1.00 93.88 94 PRO A N 1
ATOM 725 C CA . PRO A 1 94 ? -10.762 3.655 7.651 1.00 93.88 94 PRO A CA 1
ATOM 726 C C . PRO A 1 94 ? -11.890 2.622 7.501 1.00 93.88 94 PRO A C 1
ATOM 728 O O . PRO A 1 94 ? -13.010 2.986 7.143 1.00 93.88 94 PRO A O 1
ATOM 731 N N . SER A 1 95 ? -11.606 1.362 7.834 1.00 92.06 95 SER A N 1
ATOM 732 C CA . SER A 1 95 ? -12.563 0.238 7.796 1.00 92.06 95 SER A CA 1
ATOM 733 C C . SER A 1 95 ? -12.787 -0.338 9.199 1.00 92.06 95 SER A C 1
ATOM 735 O O . SER A 1 95 ? -11.940 -0.177 10.082 1.00 92.06 95 SER A O 1
ATOM 737 N N . VAL A 1 96 ? -13.939 -0.973 9.438 1.00 91.56 96 VAL A N 1
ATOM 738 C CA . VAL A 1 96 ? -14.340 -1.421 10.786 1.00 91.56 96 VAL A CA 1
ATOM 739 C C . VAL A 1 96 ? -13.987 -2.889 11.024 1.00 91.56 96 VAL A C 1
ATOM 741 O O . VAL A 1 96 ? -14.486 -3.778 10.339 1.00 91.56 96 VAL A O 1
ATOM 744 N N . GLY A 1 97 ? -13.192 -3.158 12.064 1.00 89.75 97 GLY A N 1
ATOM 745 C CA . GLY A 1 97 ? -12.890 -4.523 12.511 1.00 89.75 97 GLY A CA 1
ATOM 746 C C . GLY A 1 97 ? -12.360 -5.429 11.390 1.00 89.75 97 GLY A C 1
ATOM 747 O O . GLY A 1 97 ? -11.350 -5.115 10.762 1.00 89.75 97 GLY A O 1
ATOM 748 N N . ILE A 1 98 ? -13.038 -6.557 11.148 1.00 93.81 98 ILE A N 1
ATOM 749 C CA . ILE A 1 98 ? -12.608 -7.584 10.180 1.00 93.81 98 ILE A CA 1
ATOM 750 C C . ILE A 1 98 ? -12.493 -7.051 8.741 1.00 93.81 98 ILE A C 1
ATOM 752 O O . ILE A 1 98 ? -11.569 -7.422 8.022 1.00 93.81 98 ILE A O 1
ATOM 756 N N . GLU A 1 99 ? -13.337 -6.079 8.381 1.00 94.94 99 GLU A N 1
ATOM 757 C CA . GLU A 1 99 ? -13.398 -5.453 7.055 1.00 94.94 99 GLU A CA 1
ATOM 758 C C . GLU A 1 99 ? -12.063 -4.797 6.652 1.00 94.94 99 GLU A C 1
ATOM 760 O O . GLU A 1 99 ? -11.734 -4.687 5.470 1.00 94.94 99 GLU A O 1
ATOM 765 N N . ALA A 1 100 ? -11.261 -4.354 7.629 1.00 91.56 100 ALA A N 1
ATOM 766 C CA . ALA A 1 100 ? -9.928 -3.814 7.371 1.00 91.56 100 ALA A CA 1
ATOM 767 C C . ALA A 1 100 ? -8.939 -4.895 6.899 1.00 91.56 100 ALA A C 1
ATOM 769 O O . ALA A 1 100 ? -8.069 -4.615 6.075 1.00 91.56 100 ALA A O 1
ATOM 770 N N . GLY A 1 101 ? -9.087 -6.128 7.397 1.00 95.31 101 GLY A N 1
ATOM 771 C CA . GLY A 1 101 ? -8.324 -7.283 6.933 1.00 95.31 101 GLY A CA 1
ATOM 772 C C . GLY A 1 101 ? -8.773 -7.751 5.556 1.00 95.31 101 GLY A C 1
ATOM 773 O O . GLY A 1 101 ? -7.928 -7.915 4.675 1.00 95.31 101 GLY A O 1
ATOM 774 N N . ASP A 1 102 ? -10.087 -7.856 5.346 1.00 97.38 102 ASP A N 1
ATOM 775 C CA . ASP A 1 102 ? -10.679 -8.258 4.066 1.00 97.38 102 ASP A CA 1
ATOM 776 C C . ASP A 1 102 ? -10.222 -7.323 2.929 1.00 97.38 102 ASP A C 1
ATOM 778 O O . ASP A 1 102 ? -9.682 -7.768 1.913 1.00 97.38 102 ASP A O 1
ATOM 782 N N . ASN A 1 103 ? -10.346 -6.003 3.129 1.00 96.94 103 ASN A N 1
ATOM 783 C CA . ASN A 1 103 ? -9.929 -4.999 2.147 1.00 96.94 103 ASN A CA 1
ATOM 784 C C . ASN A 1 103 ? -8.413 -5.040 1.850 1.00 96.94 103 ASN A C 1
ATOM 786 O O . ASN A 1 103 ? -8.009 -4.864 0.696 1.00 96.94 103 ASN A O 1
ATOM 790 N N . ILE A 1 104 ? -7.550 -5.291 2.847 1.00 97.19 104 ILE A N 1
ATOM 791 C CA . ILE A 1 104 ? -6.098 -5.424 2.616 1.00 97.19 104 ILE A CA 1
ATOM 792 C C . ILE A 1 104 ? -5.762 -6.714 1.862 1.00 97.19 104 ILE A C 1
ATOM 794 O O . ILE A 1 104 ? -4.990 -6.669 0.905 1.00 97.19 104 ILE A O 1
ATOM 798 N N . TRP A 1 105 ? -6.356 -7.853 2.219 1.00 98.00 105 TRP A N 1
ATOM 799 C CA . TRP A 1 105 ? -6.084 -9.112 1.519 1.00 98.00 105 TRP A CA 1
ATOM 800 C C . TRP A 1 105 ? -6.555 -9.094 0.062 1.00 98.00 105 TRP A C 1
ATOM 802 O O . TRP A 1 105 ? -5.798 -9.498 -0.824 1.00 98.00 105 TRP A O 1
ATOM 812 N N . ILE A 1 106 ? -7.752 -8.567 -0.218 1.00 98.31 106 ILE A N 1
ATOM 813 C CA . ILE A 1 106 ? -8.246 -8.474 -1.599 1.00 98.31 106 ILE A CA 1
ATOM 814 C C . ILE A 1 106 ? -7.478 -7.409 -2.399 1.00 98.31 106 ILE A C 1
ATOM 816 O O . ILE A 1 106 ? -7.160 -7.653 -3.562 1.00 98.31 106 ILE A O 1
ATOM 820 N N . SER A 1 107 ? -7.086 -6.274 -1.804 1.00 98.00 107 SER A N 1
ATOM 821 C CA . SER A 1 107 ? -6.248 -5.290 -2.516 1.00 98.00 107 SER A CA 1
ATOM 822 C C . SER A 1 107 ? -4.849 -5.825 -2.837 1.00 98.00 107 SER A C 1
ATOM 824 O O . SER A 1 107 ? -4.365 -5.576 -3.942 1.00 98.00 107 SER A O 1
ATOM 826 N N . ARG A 1 108 ? -4.230 -6.614 -1.945 1.00 98.44 108 ARG A N 1
ATOM 827 C CA . ARG A 1 108 ? -2.972 -7.335 -2.222 1.00 98.44 108 ARG A CA 1
ATOM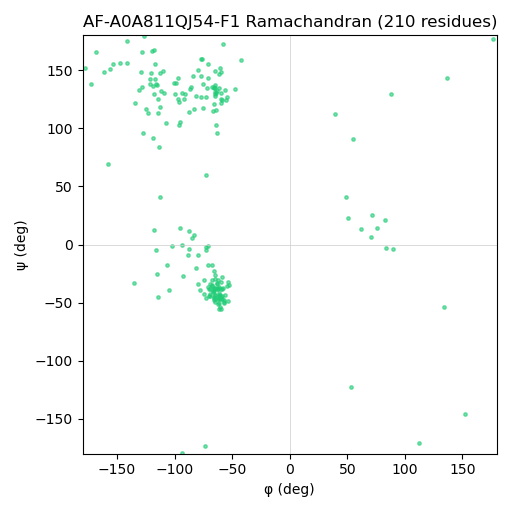 828 C C . ARG A 1 108 ? -3.133 -8.334 -3.366 1.00 98.44 108 ARG A C 1
ATOM 830 O O . ARG A 1 108 ? -2.312 -8.346 -4.276 1.00 98.44 108 ARG A O 1
ATOM 837 N N . TYR A 1 109 ? -4.214 -9.120 -3.361 1.00 98.56 109 TYR A N 1
ATOM 838 C CA . TYR A 1 109 ? -4.526 -10.035 -4.463 1.00 98.56 109 TYR A CA 1
ATOM 839 C C . TYR A 1 109 ? -4.649 -9.286 -5.797 1.00 98.56 109 TYR A C 1
ATOM 841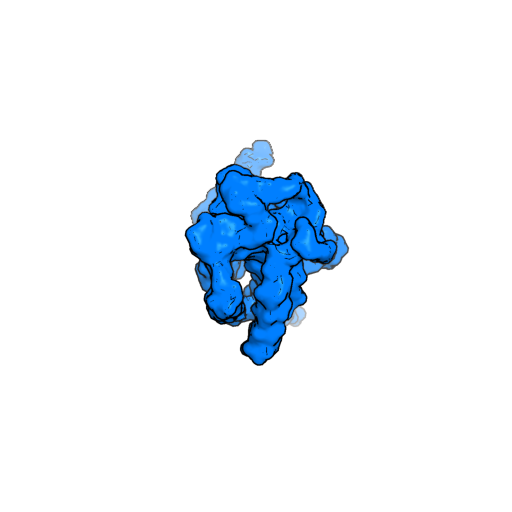 O O . TYR A 1 109 ? -3.999 -9.665 -6.767 1.00 98.56 109 TYR A O 1
ATOM 849 N N . ILE A 1 110 ? -5.426 -8.197 -5.851 1.00 98.62 110 ILE A N 1
ATOM 850 C CA . ILE A 1 110 ? -5.579 -7.381 -7.068 1.00 98.62 110 ILE A CA 1
ATOM 851 C C . ILE A 1 110 ? -4.228 -6.816 -7.533 1.00 98.62 110 ILE A C 1
ATOM 853 O O . ILE A 1 110 ? -3.979 -6.791 -8.737 1.00 98.62 110 ILE A O 1
ATOM 857 N N . LEU A 1 111 ? -3.347 -6.406 -6.613 1.00 98.56 111 LEU A N 1
ATOM 858 C CA . LEU A 1 111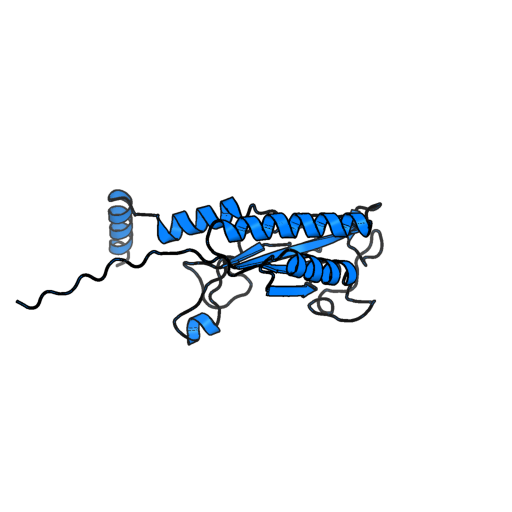 ? -2.007 -5.918 -6.956 1.00 98.56 111 LEU A CA 1
ATOM 859 C C . LEU A 1 111 ? -1.178 -7.015 -7.633 1.00 98.56 111 LEU A C 1
ATOM 861 O O . LEU A 1 111 ? -0.712 -6.801 -8.747 1.00 98.56 111 LEU A O 1
ATOM 865 N N . GLU A 1 112 ? -1.104 -8.206 -7.028 1.00 98.25 112 GLU A N 1
ATOM 866 C CA . GLU A 1 112 ? -0.400 -9.373 -7.586 1.00 98.25 112 GLU A CA 1
ATOM 867 C C . GLU A 1 112 ? -0.962 -9.788 -8.963 1.00 98.25 112 GLU A C 1
ATOM 869 O O . GLU A 1 112 ? -0.220 -10.127 -9.887 1.00 98.25 112 GLU A O 1
ATOM 874 N N . ARG A 1 113 ? -2.291 -9.715 -9.147 1.00 98.50 113 ARG A N 1
ATOM 875 C CA . ARG A 1 113 ? -2.935 -9.982 -10.447 1.00 98.50 113 ARG A CA 1
ATOM 876 C C . ARG A 1 113 ? -2.496 -8.996 -11.533 1.00 98.50 113 ARG A C 1
ATOM 878 O O . ARG A 1 113 ? -2.345 -9.404 -12.683 1.00 98.50 113 ARG A O 1
ATOM 885 N N . ILE A 1 114 ? -2.319 -7.721 -11.188 1.00 98.50 114 ILE A N 1
ATOM 886 C CA . ILE A 1 114 ? -1.913 -6.668 -12.130 1.00 98.50 114 ILE A CA 1
ATOM 887 C C . ILE A 1 114 ? -0.407 -6.742 -12.406 1.00 98.50 114 ILE A C 1
ATOM 889 O O . ILE A 1 114 ? 0.003 -6.595 -13.558 1.00 98.50 114 ILE A O 1
ATOM 893 N N . THR A 1 115 ? 0.422 -7.033 -11.399 1.00 98.00 115 THR A N 1
ATOM 894 C CA . THR A 1 115 ? 1.868 -7.223 -11.596 1.00 98.00 115 THR A CA 1
ATOM 895 C C . THR A 1 115 ? 2.163 -8.453 -12.455 1.00 98.00 115 THR A C 1
ATOM 897 O O . THR A 1 115 ? 2.994 -8.354 -13.357 1.00 98.00 115 THR A O 1
ATOM 900 N N . GLU A 1 116 ? 1.412 -9.556 -12.302 1.00 97.75 116 GLU A N 1
ATOM 901 C CA . GLU A 1 116 ? 1.498 -10.709 -13.215 1.00 97.75 116 GLU A CA 1
ATOM 902 C C . GLU A 1 116 ? 1.227 -10.299 -14.673 1.00 97.75 116 GLU A C 1
ATOM 904 O O . GLU A 1 116 ? 2.013 -10.632 -15.562 1.00 97.75 116 GLU A O 1
ATOM 909 N N . GLN A 1 117 ? 0.154 -9.536 -14.921 1.00 97.56 117 GLN A N 1
ATOM 910 C CA . GLN A 1 117 ? -0.193 -9.042 -16.262 1.00 97.56 117 GLN A CA 1
ATOM 911 C C . GLN A 1 117 ? 0.869 -8.097 -16.842 1.00 97.56 117 GLN A C 1
ATOM 913 O O . GLN A 1 117 ? 1.094 -8.104 -18.051 1.00 97.56 117 GLN A O 1
ATOM 918 N N . ALA A 1 118 ? 1.536 -7.312 -15.992 1.00 97.12 118 ALA A N 1
ATOM 919 C CA . ALA A 1 118 ? 2.636 -6.430 -16.375 1.00 97.12 118 ALA A CA 1
ATOM 920 C C . ALA A 1 118 ? 3.992 -7.154 -16.534 1.00 97.12 118 ALA A C 1
ATOM 922 O O . ALA A 1 118 ? 4.956 -6.546 -16.998 1.00 97.12 118 ALA A O 1
ATOM 923 N N . GLY A 1 119 ? 4.099 -8.432 -16.148 1.00 97.06 119 GLY A N 1
ATOM 924 C CA . GLY A 1 119 ? 5.367 -9.171 -16.144 1.00 97.06 119 GLY A CA 1
ATOM 925 C C . GLY A 1 119 ? 6.347 -8.725 -15.049 1.00 97.06 119 GLY A C 1
ATOM 926 O O . GLY A 1 119 ? 7.557 -8.887 -15.205 1.00 97.06 119 GLY A O 1
ATOM 927 N N . VAL A 1 120 ? 5.832 -8.164 -13.954 1.00 96.69 120 VAL A N 1
ATOM 928 C CA . VAL A 1 120 ? 6.584 -7.620 -12.812 1.00 96.69 120 VAL A CA 1
ATOM 929 C C . VAL A 1 120 ? 6.325 -8.488 -11.575 1.00 96.69 120 VAL A C 1
ATOM 931 O O . VAL A 1 120 ? 5.249 -9.059 -11.423 1.00 96.69 120 VAL A O 1
ATOM 934 N N . VAL A 1 121 ? 7.316 -8.617 -10.694 1.00 95.94 121 VAL A N 1
ATOM 935 C CA . VAL A 1 121 ? 7.228 -9.404 -9.452 1.00 95.94 121 VAL A CA 1
ATOM 936 C C . VAL A 1 121 ? 6.977 -8.476 -8.262 1.00 95.94 121 VAL A C 1
ATOM 938 O O . VAL A 1 121 ? 7.581 -7.404 -8.178 1.00 95.94 121 VAL A O 1
ATOM 941 N N . LEU A 1 122 ? 6.104 -8.902 -7.345 1.00 95.25 122 LEU A N 1
ATOM 942 C CA . LEU A 1 122 ? 5.668 -8.148 -6.168 1.00 95.25 122 LEU A CA 1
ATOM 943 C C . LEU A 1 122 ? 6.138 -8.817 -4.856 1.00 95.25 122 LEU A C 1
ATOM 945 O O . LEU A 1 122 ? 5.391 -9.565 -4.227 1.00 95.25 122 LEU A O 1
ATOM 949 N N . PRO A 1 123 ? 7.372 -8.576 -4.383 1.00 92.62 123 PRO A N 1
ATOM 950 C CA . PRO A 1 123 ? 7.705 -8.864 -2.994 1.00 92.62 123 PRO A CA 1
ATOM 951 C C . PRO A 1 123 ? 6.896 -7.970 -2.042 1.00 92.62 123 PRO A C 1
ATOM 953 O O . PRO A 1 123 ? 6.867 -6.749 -2.179 1.00 92.62 123 PRO A O 1
ATOM 956 N N . LEU A 1 124 ? 6.346 -8.577 -0.992 1.00 91.06 124 LEU A N 1
ATOM 957 C CA . LEU A 1 124 ? 5.962 -7.865 0.233 1.00 91.06 124 LEU A CA 1
ATOM 958 C C . LEU A 1 124 ? 7.066 -7.939 1.303 1.00 91.06 124 LEU A C 1
ATOM 960 O O . LEU A 1 124 ? 6.802 -7.663 2.470 1.00 91.06 124 LEU A O 1
ATOM 964 N N . ASP A 1 125 ? 8.291 -8.337 0.946 1.00 88.12 125 ASP A N 1
ATOM 965 C CA . ASP A 1 125 ? 9.420 -8.405 1.882 1.00 88.12 125 ASP A CA 1
ATOM 966 C C . ASP A 1 125 ? 9.738 -7.013 2.466 1.00 88.12 125 ASP A C 1
ATOM 968 O O . ASP A 1 125 ? 9.800 -6.052 1.704 1.00 88.12 125 ASP A O 1
ATOM 972 N N . PRO A 1 126 ? 9.957 -6.871 3.788 1.00 84.00 126 PRO A N 1
ATOM 973 C CA . PRO A 1 126 ? 10.213 -5.571 4.409 1.00 84.00 126 PRO A CA 1
ATOM 974 C C . PRO A 1 126 ? 11.594 -4.975 4.115 1.00 84.00 126 PRO A C 1
ATOM 976 O O . PRO A 1 126 ? 11.908 -3.898 4.621 1.00 84.00 126 PRO A O 1
ATOM 979 N N . LYS A 1 127 ? 12.480 -5.659 3.380 1.00 82.94 127 LYS A N 1
ATOM 980 C CA . LYS A 1 127 ? 13.776 -5.114 2.961 1.00 82.94 127 LYS A CA 1
ATOM 981 C C . LYS A 1 127 ? 14.333 -5.843 1.721 1.00 82.94 127 LYS A C 1
ATOM 983 O O . LYS A 1 127 ? 15.378 -6.499 1.823 1.00 82.94 127 LYS A O 1
ATOM 988 N N . PRO A 1 128 ? 13.713 -5.673 0.537 1.00 77.81 128 PRO A N 1
ATOM 989 C CA . PRO A 1 128 ? 13.989 -6.509 -0.632 1.00 77.81 128 PRO A CA 1
ATOM 990 C C . PRO A 1 128 ? 15.422 -6.376 -1.177 1.00 77.81 128 PRO A C 1
ATOM 992 O O . PRO A 1 128 ? 15.961 -7.352 -1.690 1.00 77.81 128 PRO A O 1
ATOM 995 N N . ILE A 1 129 ? 16.077 -5.213 -1.030 1.00 75.06 129 ILE A N 1
ATOM 996 C CA . ILE A 1 129 ? 17.484 -4.994 -1.416 1.00 75.06 129 ILE A CA 1
ATOM 997 C C . ILE A 1 129 ? 18.304 -4.462 -0.236 1.00 75.06 129 ILE A C 1
ATOM 999 O O . ILE A 1 129 ? 18.133 -3.337 0.243 1.00 75.06 129 ILE A O 1
ATOM 1003 N N . GLN A 1 130 ? 19.289 -5.242 0.201 1.00 67.81 130 GLN A N 1
ATOM 1004 C CA . GLN A 1 130 ? 20.271 -4.804 1.194 1.00 67.81 130 GLN A CA 1
ATOM 1005 C C . GLN A 1 130 ? 21.568 -4.354 0.497 1.00 67.81 130 GLN A C 1
ATOM 1007 O O . GLN A 1 130 ? 22.000 -5.029 -0.434 1.00 67.81 130 GLN A O 1
ATOM 1012 N N . PRO A 1 131 ? 22.222 -3.252 0.921 1.00 62.38 131 PRO A N 1
ATOM 1013 C CA . PRO A 1 131 ? 21.895 -2.388 2.060 1.00 62.38 131 PRO A CA 1
ATOM 1014 C C . PRO A 1 131 ? 21.024 -1.156 1.723 1.00 62.38 131 PRO A C 1
ATOM 1016 O O . PRO A 1 131 ? 20.733 -0.388 2.634 1.00 62.38 131 PRO A O 1
ATOM 1019 N N . TYR A 1 132 ? 20.638 -0.940 0.458 1.00 55.94 132 TYR A N 1
ATOM 1020 C CA . TYR A 1 132 ? 20.080 0.338 -0.028 1.00 55.94 132 TYR A CA 1
ATOM 1021 C C . TYR A 1 132 ? 18.627 0.632 0.411 1.00 55.94 132 TYR A C 1
ATOM 1023 O O . TYR A 1 132 ? 18.278 1.803 0.568 1.00 55.94 132 TYR A O 1
ATOM 1031 N N . CYS A 1 133 ? 17.769 -0.379 0.616 1.00 55.94 133 CYS A N 1
ATOM 1032 C CA . CYS A 1 133 ? 16.361 -0.152 0.976 1.00 55.94 133 CYS A CA 1
ATOM 1033 C C . CYS A 1 133 ? 16.189 0.543 2.336 1.00 55.94 133 CYS A C 1
ATOM 1035 O O . CYS A 1 133 ? 16.661 0.051 3.369 1.00 55.94 133 CYS A O 1
ATOM 1037 N N . ILE A 1 134 ? 15.377 1.605 2.343 1.00 57.34 134 ILE A N 1
ATOM 1038 C CA . ILE A 1 134 ? 14.560 1.960 3.507 1.00 57.34 134 ILE A CA 1
ATOM 1039 C C . ILE A 1 134 ? 13.402 0.958 3.511 1.00 57.34 134 ILE A C 1
ATOM 1041 O O . ILE A 1 134 ? 12.663 0.894 2.538 1.00 57.34 134 ILE A O 1
ATOM 1045 N N . GLY A 1 135 ? 13.308 0.140 4.558 1.00 60.09 135 GLY A N 1
ATOM 1046 C CA . GLY A 1 135 ? 12.463 -1.054 4.536 1.00 60.09 135 GLY A CA 1
ATOM 1047 C C . GLY A 1 135 ? 10.957 -0.792 4.439 1.00 60.09 135 GLY A C 1
ATOM 1048 O O . GLY A 1 135 ? 10.442 0.053 5.182 1.00 60.09 135 GLY A O 1
ATOM 1049 N N . ASP A 1 136 ? 10.306 -1.563 3.564 1.00 58.47 136 ASP A N 1
ATOM 1050 C CA . ASP A 1 136 ? 8.869 -1.591 3.293 1.00 58.47 136 ASP A CA 1
ATOM 1051 C C . ASP A 1 136 ? 8.079 -1.950 4.571 1.00 58.47 136 ASP A C 1
ATOM 1053 O O . ASP A 1 136 ? 8.370 -2.917 5.289 1.00 58.47 136 ASP A O 1
ATOM 1057 N N . ARG A 1 137 ? 7.055 -1.158 4.886 1.00 61.94 137 ARG A N 1
ATOM 1058 C CA . ARG A 1 137 ? 6.215 -1.301 6.086 1.00 61.94 137 ARG A CA 1
ATOM 1059 C C . ARG A 1 137 ? 4.727 -1.330 5.770 1.00 61.94 137 ARG A C 1
ATOM 1061 O O . ARG A 1 137 ? 4.277 -0.947 4.694 1.00 61.94 137 ARG A O 1
ATOM 1068 N N . VAL A 1 138 ? 3.952 -1.755 6.767 1.00 53.44 138 VAL A N 1
ATOM 1069 C CA . VAL A 1 138 ? 2.553 -1.350 6.864 1.00 53.44 138 VAL A CA 1
ATOM 1070 C C . VAL A 1 138 ? 2.381 -0.462 8.083 1.00 53.44 138 VAL A C 1
ATOM 1072 O O . VAL A 1 138 ? 2.586 -0.892 9.215 1.00 53.44 138 VAL A O 1
ATOM 1075 N N . THR A 1 139 ? 1.965 0.783 7.871 1.00 59.34 139 THR A N 1
ATOM 1076 C CA . THR A 1 139 ? 1.577 1.652 8.992 1.00 59.34 139 THR A CA 1
ATOM 1077 C C . THR A 1 139 ? 0.078 1.509 9.250 1.00 59.34 139 THR A C 1
ATOM 1079 O O . THR A 1 139 ? -0.724 1.648 8.328 1.00 59.34 139 THR A O 1
ATOM 1082 N N . GLY A 1 140 ? -0.296 1.175 10.487 1.00 43.78 140 GLY A N 1
ATOM 1083 C CA . GLY A 1 140 ? -1.678 0.896 10.896 1.00 43.78 140 GLY A CA 1
ATOM 1084 C C . GLY A 1 140 ? -2.125 1.831 12.018 1.00 43.78 140 GLY A C 1
ATOM 1085 O O . GLY A 1 140 ? -1.346 2.093 12.930 1.00 43.78 140 GLY A O 1
ATOM 1086 N N . THR A 1 141 ? -3.350 2.361 11.989 1.00 46.12 141 THR A N 1
ATOM 1087 C CA . THR A 1 141 ? -3.785 3.361 12.988 1.00 46.12 141 THR A CA 1
ATOM 1088 C C . THR A 1 141 ? -4.794 2.845 14.024 1.00 46.12 141 THR A C 1
ATOM 1090 O O . THR A 1 141 ? -5.978 2.778 13.709 1.00 46.12 141 THR A O 1
ATOM 1093 N N . GLU A 1 142 ? -4.377 2.583 15.271 1.00 44.06 142 GLU A N 1
ATOM 1094 C CA . GLU A 1 142 ? -5.174 2.869 16.488 1.00 44.06 142 GLU A CA 1
ATOM 1095 C C . GLU A 1 142 ? -4.353 2.749 17.792 1.00 44.06 142 GLU A C 1
ATOM 1097 O O . GLU A 1 142 ? -3.233 2.259 17.766 1.00 44.06 142 GLU A O 1
ATOM 1102 N N . LEU A 1 143 ? -4.902 3.277 18.900 1.00 40.53 143 LEU A N 1
ATOM 1103 C CA . LEU A 1 143 ? -4.296 3.557 20.227 1.00 40.53 143 LEU A CA 1
ATOM 1104 C C . LEU A 1 143 ? -3.360 2.452 20.797 1.00 40.53 143 LEU A C 1
ATOM 1106 O O . LEU A 1 143 ? -3.459 1.305 20.409 1.00 40.53 143 LEU A O 1
ATOM 1110 N N . ALA A 1 144 ? -2.430 2.674 21.738 1.00 28.84 144 ALA A N 1
ATOM 1111 C CA . ALA A 1 144 ? -2.065 3.834 22.570 1.00 28.84 144 ALA A CA 1
ATOM 1112 C C . ALA A 1 144 ? -0.515 3.950 22.729 1.00 28.84 144 ALA A C 1
ATOM 1114 O O . ALA A 1 144 ? 0.211 3.063 22.302 1.00 28.84 144 ALA A O 1
ATOM 1115 N N . ALA A 1 145 ? -0.029 5.024 23.378 1.00 29.05 145 ALA A N 1
ATOM 1116 C CA . ALA A 1 145 ? 1.336 5.248 23.924 1.00 29.05 145 ALA A CA 1
ATOM 1117 C C . ALA A 1 145 ? 2.556 4.748 23.087 1.00 29.05 145 ALA A C 1
ATOM 1119 O O . ALA A 1 145 ? 2.905 3.574 23.094 1.00 29.05 145 ALA A O 1
ATOM 1120 N N . THR A 1 146 ? 3.424 5.598 22.521 1.00 34.50 146 THR A N 1
ATOM 1121 C CA . THR A 1 146 ? 4.292 6.557 23.245 1.00 34.50 146 THR A CA 1
ATOM 1122 C C . THR A 1 146 ? 5.115 7.397 22.245 1.00 34.50 146 THR A C 1
ATOM 1124 O O . THR A 1 146 ? 5.537 6.870 21.224 1.00 34.50 146 THR A O 1
ATOM 1127 N N . GLN A 1 147 ? 5.470 8.629 22.640 1.00 35.09 147 GLN A N 1
ATOM 1128 C CA . GLN A 1 147 ? 6.294 9.651 21.956 1.00 35.09 147 GLN A CA 1
ATOM 1129 C C . GLN A 1 147 ? 5.563 10.617 21.005 1.00 35.09 147 GLN A C 1
ATOM 1131 O O . GLN A 1 147 ? 4.810 10.248 20.108 1.00 35.09 147 GLN A O 1
ATOM 1136 N N . ILE A 1 148 ? 5.843 11.905 21.228 1.00 42.69 148 ILE A N 1
ATOM 1137 C CA . ILE A 1 148 ? 5.337 13.046 20.465 1.00 42.69 148 ILE A CA 1
ATOM 1138 C C . ILE A 1 148 ? 6.400 13.432 19.428 1.00 42.69 148 ILE A C 1
ATOM 1140 O O . ILE A 1 148 ? 7.555 13.684 19.766 1.00 42.69 148 ILE A O 1
ATOM 1144 N N . THR A 1 149 ? 5.990 13.482 18.160 1.00 41.28 149 THR A N 1
ATOM 1145 C CA . THR A 1 149 ? 6.747 13.994 17.000 1.00 41.28 149 THR A CA 1
ATOM 1146 C C . THR A 1 149 ? 8.143 13.400 16.729 1.00 41.28 149 THR A C 1
ATOM 1148 O O . THR A 1 149 ? 9.166 13.976 17.084 1.00 41.28 149 THR A O 1
ATOM 1151 N N . GLY A 1 150 ? 8.205 12.332 15.925 1.00 42.66 150 GLY A N 1
ATOM 1152 C CA . GLY A 1 150 ? 9.435 11.946 15.219 1.00 42.66 150 GLY A CA 1
ATOM 1153 C C . GLY A 1 150 ? 9.228 10.802 14.224 1.00 42.66 150 GLY A C 1
ATOM 1154 O O . GLY A 1 150 ? 8.558 9.825 14.538 1.00 42.66 150 GLY A O 1
ATOM 1155 N N . CYS A 1 151 ? 9.828 10.863 13.031 1.00 52.97 151 CYS A N 1
ATOM 1156 C CA . CYS A 1 151 ? 9.715 9.785 12.029 1.00 52.97 151 CYS A CA 1
ATOM 1157 C C . CYS A 1 151 ? 10.481 8.495 12.404 1.00 52.97 151 CYS A C 1
ATOM 1159 O O . CYS A 1 151 ? 10.419 7.512 11.665 1.00 52.97 151 CYS A O 1
ATOM 1161 N N . GLY A 1 152 ? 11.167 8.478 13.552 1.00 66.31 152 GLY A N 1
ATOM 1162 C CA . GLY A 1 152 ? 11.834 7.307 14.133 1.00 66.31 152 GLY A CA 1
ATOM 1163 C C . GLY A 1 152 ? 11.091 6.633 15.296 1.00 66.31 152 GLY A C 1
ATOM 1164 O O . GLY A 1 152 ? 11.598 5.649 15.819 1.00 66.31 152 GLY A O 1
ATOM 1165 N N . CYS A 1 153 ? 9.924 7.133 15.726 1.00 77.69 153 CYS A N 1
ATOM 1166 C CA . CYS A 1 153 ? 9.160 6.496 16.808 1.00 77.69 153 CYS A CA 1
ATOM 1167 C C . CYS A 1 153 ? 8.353 5.279 16.318 1.00 77.69 153 CYS A C 1
ATOM 1169 O O . CYS A 1 153 ? 7.899 5.242 15.167 1.00 77.69 153 CYS A O 1
ATOM 1171 N N . SER A 1 154 ? 8.158 4.306 17.217 1.00 86.06 154 SER A N 1
ATOM 1172 C CA . SER A 1 154 ? 7.368 3.090 16.974 1.00 86.06 154 SER A CA 1
ATOM 1173 C C . SER A 1 154 ? 5.876 3.374 16.811 1.00 86.06 154 SER A C 1
ATOM 1175 O O . SER A 1 154 ? 5.213 2.708 16.026 1.00 86.06 154 SER A O 1
ATOM 1177 N N . VAL A 1 155 ? 5.354 4.357 17.550 1.00 88.06 155 VAL A N 1
ATOM 1178 C CA . VAL A 1 155 ? 3.948 4.770 17.530 1.00 88.06 155 VAL A CA 1
ATOM 1179 C C . VAL A 1 155 ? 3.905 6.296 17.471 1.00 88.06 155 VAL A C 1
ATOM 1181 O O . VAL A 1 155 ? 4.451 6.953 18.353 1.00 88.06 155 VAL A O 1
ATOM 1184 N N . ARG A 1 156 ? 3.277 6.872 16.441 1.00 86.25 156 ARG A N 1
ATOM 1185 C CA . ARG A 1 156 ? 3.237 8.323 16.200 1.00 86.25 156 ARG A CA 1
ATOM 1186 C C . ARG A 1 156 ? 1.845 8.891 16.457 1.00 86.25 156 ARG A C 1
ATOM 1188 O O . ARG A 1 156 ? 0.866 8.436 15.876 1.00 86.25 156 ARG A O 1
ATOM 1195 N N . VAL A 1 157 ? 1.762 9.966 17.238 1.00 87.69 157 VAL A N 1
ATOM 1196 C CA . VAL A 1 157 ? 0.580 10.844 17.259 1.00 87.69 157 VAL A CA 1
ATOM 1197 C C . VAL A 1 157 ? 0.779 11.960 16.230 1.00 87.69 157 VAL A C 1
ATOM 1199 O O . VAL A 1 157 ? 1.834 12.598 16.192 1.00 87.69 157 VAL A O 1
ATOM 1202 N N . GLY A 1 158 ? -0.209 12.182 15.361 1.00 84.69 158 GLY A N 1
ATOM 1203 C CA . GLY A 1 158 ? -0.174 13.279 14.391 1.00 84.69 158 GLY A CA 1
ATOM 1204 C C . GLY A 1 158 ? -0.340 14.644 15.069 1.00 84.69 158 GLY A C 1
ATOM 1205 O O . GLY A 1 158 ? -1.143 14.773 15.991 1.00 84.69 158 GLY A O 1
ATOM 1206 N N . ARG A 1 159 ? 0.359 15.678 14.577 1.00 87.44 159 ARG A N 1
ATOM 1207 C CA . ARG A 1 159 ? 0.246 17.061 15.098 1.00 87.44 159 ARG A CA 1
ATOM 1208 C C . ARG A 1 159 ? -1.199 17.572 15.094 1.00 87.44 159 ARG A C 1
ATOM 1210 O O . ARG A 1 159 ? -1.616 18.258 16.016 1.00 87.44 159 ARG A O 1
ATOM 1217 N N . ASP A 1 160 ? -1.978 17.179 14.091 1.00 85.75 160 ASP A N 1
ATOM 1218 C CA . ASP A 1 160 ? -3.411 17.462 14.010 1.00 85.75 160 ASP A CA 1
ATOM 1219 C C . ASP A 1 160 ? -4.224 16.780 15.117 1.00 85.75 160 ASP A C 1
ATOM 1221 O O . ASP A 1 160 ? -5.103 17.415 15.695 1.00 85.75 160 ASP A O 1
ATOM 1225 N N . THR A 1 161 ? -3.940 15.508 15.424 1.00 87.50 161 THR A N 1
ATOM 1226 C CA . THR A 1 161 ? -4.581 14.770 16.528 1.00 87.50 161 THR A CA 1
ATOM 1227 C C . THR A 1 161 ? -4.282 15.447 17.865 1.00 87.50 161 THR A C 1
ATOM 1229 O O . THR A 1 161 ? -5.189 15.644 18.673 1.00 87.50 161 THR A O 1
ATOM 1232 N N . GLU A 1 162 ? -3.019 15.828 18.074 1.00 86.31 162 GLU A N 1
ATOM 1233 C CA . GLU A 1 162 ? -2.540 16.542 19.260 1.00 86.31 162 GLU A CA 1
ATOM 1234 C C . GLU A 1 162 ? -3.233 17.906 19.408 1.00 86.31 162 GLU A C 1
ATOM 1236 O O . GLU A 1 162 ? -3.914 18.143 20.404 1.00 86.31 162 GLU A O 1
ATOM 1241 N N . ALA A 1 163 ? -3.164 18.761 18.382 1.00 87.75 163 ALA A N 1
ATOM 1242 C CA . ALA A 1 163 ? -3.759 20.098 18.394 1.00 87.75 163 ALA A CA 1
ATOM 1243 C C . ALA A 1 163 ? -5.292 20.091 18.554 1.00 87.75 163 ALA A C 1
ATOM 1245 O O . ALA A 1 163 ? -5.859 21.025 19.121 1.00 87.75 163 ALA A O 1
ATOM 1246 N N . LYS A 1 164 ? -5.978 19.049 18.064 1.00 90.31 164 LYS A N 1
ATOM 1247 C CA . LYS A 1 164 ? -7.440 18.892 18.183 1.00 90.31 164 LYS A CA 1
ATOM 1248 C C . LYS A 1 164 ? -7.866 18.173 19.471 1.00 90.31 164 LYS A C 1
ATOM 1250 O O . LYS A 1 164 ? -9.068 18.091 19.729 1.00 90.31 164 LYS A O 1
ATOM 1255 N N . GLY A 1 165 ? -6.927 17.611 20.241 1.00 89.88 165 GLY A N 1
ATOM 1256 C CA . GLY A 1 165 ? -7.199 16.768 21.414 1.00 89.88 165 GLY A CA 1
ATOM 1257 C C . GLY A 1 165 ? -7.976 15.477 21.106 1.00 89.88 165 GLY A C 1
ATOM 1258 O O . GLY A 1 165 ? -8.521 14.854 22.016 1.00 89.88 165 GLY A O 1
ATOM 1259 N N . LYS A 1 166 ? -8.092 15.099 19.826 1.00 87.06 166 LYS A N 1
ATOM 1260 C CA . LYS A 1 166 ? -8.842 13.933 19.334 1.00 87.06 166 LYS A CA 1
ATOM 1261 C C . LYS A 1 166 ? -8.391 13.562 17.924 1.00 87.06 166 LYS A C 1
ATOM 1263 O O . LYS A 1 166 ? -8.069 14.436 17.121 1.00 87.06 166 LYS A O 1
ATOM 1268 N N . GLY A 1 167 ? -8.442 12.276 17.601 1.00 89.44 167 GLY A N 1
ATOM 1269 C CA . GLY A 1 167 ? -8.026 11.742 16.307 1.00 89.44 167 GLY A CA 1
ATOM 1270 C C . GLY A 1 167 ? -7.563 10.299 16.456 1.00 89.44 167 GLY A C 1
ATOM 1271 O O . GLY A 1 167 ? -8.079 9.575 17.303 1.00 89.44 167 GLY A O 1
ATOM 1272 N N . TYR A 1 168 ? -6.574 9.916 15.657 1.00 88.12 168 TYR A N 1
ATOM 1273 C CA . TYR A 1 168 ? -5.930 8.605 15.686 1.00 88.12 168 TYR A CA 1
ATOM 1274 C C . TYR A 1 168 ? -4.432 8.744 15.994 1.00 88.12 168 TYR A C 1
ATOM 1276 O O . TYR A 1 168 ? -3.857 9.837 15.906 1.00 88.12 168 TYR A O 1
ATOM 1284 N N . LEU A 1 169 ? -3.799 7.619 16.316 1.00 87.81 169 LEU A N 1
ATOM 1285 C CA . LEU A 1 169 ? -2.348 7.462 16.277 1.00 87.81 169 LEU A CA 1
ATOM 1286 C C . LEU A 1 169 ? -1.973 6.383 15.257 1.00 87.81 169 LEU A C 1
ATOM 1288 O O . LEU A 1 169 ? -2.844 5.662 14.788 1.00 87.81 169 LEU A O 1
ATOM 1292 N N . GLU A 1 170 ? -0.698 6.287 14.914 1.00 88.88 170 GLU A N 1
ATOM 1293 C CA . GLU A 1 170 ? -0.156 5.424 13.867 1.00 88.88 170 GLU A CA 1
ATOM 1294 C C . GLU A 1 170 ? 0.912 4.496 14.460 1.00 88.88 170 GLU A C 1
ATOM 1296 O O . GLU A 1 170 ? 1.975 4.961 14.873 1.00 88.88 170 GLU A O 1
ATOM 1301 N N . ASP A 1 171 ? 0.642 3.194 14.500 1.00 91.19 171 ASP A N 1
ATOM 1302 C CA . ASP A 1 171 ? 1.641 2.161 14.753 1.00 91.19 171 ASP A CA 1
ATOM 1303 C C . ASP A 1 171 ? 2.471 1.933 13.482 1.00 91.19 171 ASP A C 1
ATOM 1305 O O . ASP A 1 171 ? 1.947 1.732 12.383 1.00 91.19 171 ASP A O 1
ATOM 1309 N N . ARG A 1 172 ? 3.792 2.009 13.639 1.00 88.06 172 ARG A N 1
ATOM 1310 C CA . ARG A 1 172 ? 4.789 1.972 12.561 1.00 88.06 172 ARG A CA 1
ATOM 1311 C C . ARG A 1 172 ? 5.728 0.772 12.691 1.00 88.06 172 ARG A C 1
ATOM 1313 O O . ARG A 1 172 ? 6.774 0.731 12.044 1.00 88.06 172 ARG A O 1
ATOM 1320 N N . ARG A 1 173 ? 5.368 -0.176 13.564 1.00 91.25 173 ARG A N 1
ATOM 1321 C CA . ARG A 1 173 ? 6.046 -1.461 13.776 1.00 91.25 173 ARG A CA 1
ATOM 1322 C C . ARG A 1 173 ? 5.700 -2.541 12.737 1.00 91.25 173 ARG A C 1
ATOM 1324 O O . ARG A 1 173 ? 6.599 -3.339 12.475 1.00 91.25 173 ARG A O 1
ATOM 1331 N N . PRO A 1 174 ? 4.474 -2.639 12.175 1.00 93.88 174 PRO A N 1
ATOM 1332 C CA . PRO A 1 174 ? 4.168 -3.714 11.236 1.00 93.88 174 PRO A CA 1
ATOM 1333 C C . PRO A 1 174 ? 4.984 -3.604 9.938 1.00 93.88 174 PRO A C 1
ATOM 1335 O O . PRO A 1 174 ? 5.137 -2.538 9.343 1.00 93.88 174 PRO A O 1
ATOM 1338 N N . ALA A 1 175 ? 5.523 -4.739 9.505 1.00 92.56 175 ALA A N 1
ATOM 1339 C CA . ALA A 1 175 ? 6.225 -4.897 8.236 1.00 92.56 175 ALA A CA 1
ATOM 1340 C C . ALA A 1 175 ? 5.239 -4.966 7.056 1.00 92.56 175 ALA A C 1
ATOM 1342 O O . ALA A 1 175 ? 4.071 -5.307 7.246 1.00 92.56 175 ALA A O 1
ATOM 1343 N N . SER A 1 176 ? 5.705 -4.703 5.833 1.00 92.38 176 SER A N 1
ATOM 1344 C CA . SER A 1 176 ? 4.912 -4.820 4.594 1.00 92.38 176 SER A CA 1
ATOM 1345 C C . SER A 1 176 ? 4.245 -6.194 4.413 1.00 92.38 176 SER A C 1
ATOM 1347 O O . SER A 1 176 ? 3.132 -6.266 3.893 1.00 92.38 176 SER A O 1
ATOM 1349 N N . ASN A 1 177 ? 4.873 -7.274 4.895 1.00 94.25 177 ASN A N 1
ATOM 1350 C CA . ASN A 1 177 ? 4.358 -8.650 4.858 1.00 94.25 177 ASN A CA 1
ATOM 1351 C C . ASN A 1 177 ? 3.416 -9.029 6.020 1.00 94.25 177 ASN A C 1
ATOM 1353 O O . ASN A 1 177 ? 3.046 -10.197 6.132 1.00 94.25 177 ASN A O 1
ATOM 1357 N N . MET A 1 178 ? 3.032 -8.096 6.897 1.00 95.00 178 MET A N 1
ATOM 1358 C CA . MET A 1 178 ? 2.171 -8.404 8.049 1.00 95.00 178 MET A CA 1
ATOM 1359 C C . MET A 1 178 ? 0.805 -8.979 7.637 1.00 95.00 178 MET A C 1
ATOM 1361 O O . MET A 1 178 ? 0.259 -8.617 6.592 1.00 95.00 178 MET A O 1
ATOM 1365 N N . ASP A 1 179 ? 0.229 -9.846 8.472 1.00 96.31 179 ASP A N 1
ATOM 1366 C CA . ASP A 1 179 ? -1.166 -10.276 8.338 1.00 96.31 179 ASP A CA 1
ATOM 1367 C C . ASP A 1 179 ? -2.085 -9.231 9.002 1.00 96.31 179 ASP A C 1
ATOM 1369 O O . ASP A 1 179 ? -1.996 -9.036 10.222 1.00 96.31 179 ASP A O 1
ATOM 1373 N N . PRO A 1 180 ? -2.973 -8.556 8.244 1.00 95.06 180 PRO A N 1
ATOM 1374 C CA . PRO A 1 180 ? -3.854 -7.536 8.797 1.00 95.06 180 PRO A CA 1
ATOM 1375 C C . PRO A 1 180 ? -4.855 -8.101 9.811 1.00 95.06 180 PRO A C 1
ATOM 1377 O O . PRO A 1 180 ? -5.270 -7.361 10.697 1.00 95.06 180 PRO A O 1
ATOM 1380 N N . TYR A 1 181 ? -5.238 -9.383 9.743 1.00 95.75 181 TYR A N 1
ATOM 1381 C CA . TYR A 1 181 ? -6.140 -9.967 10.741 1.00 95.75 181 TYR A CA 1
ATOM 1382 C C . TYR A 1 181 ? -5.449 -10.089 12.099 1.00 95.75 181 TYR A C 1
ATOM 1384 O O . TYR A 1 181 ? -6.033 -9.732 13.123 1.00 95.75 181 TYR A O 1
ATOM 1392 N N . ILE A 1 182 ? -4.185 -10.529 12.106 1.00 95.12 182 ILE A N 1
ATOM 1393 C CA . ILE A 1 182 ? -3.374 -10.625 13.326 1.00 95.12 182 ILE A CA 1
ATOM 1394 C C . ILE A 1 182 ? -3.108 -9.225 13.890 1.00 95.12 182 ILE A C 1
ATOM 1396 O O . ILE A 1 182 ? -3.297 -9.009 15.085 1.00 95.12 182 ILE A O 1
ATOM 1400 N N . VAL A 1 183 ? -2.725 -8.256 13.051 1.00 93.31 183 VAL A N 1
ATOM 1401 C CA . VAL A 1 183 ? -2.448 -6.882 13.509 1.00 93.31 183 VAL A CA 1
ATOM 1402 C C . VAL A 1 183 ? -3.711 -6.193 14.038 1.00 93.31 183 VAL A C 1
ATOM 1404 O O . VAL A 1 183 ? -3.679 -5.668 15.152 1.00 93.31 183 VAL A O 1
ATOM 1407 N N . THR A 1 184 ? -4.840 -6.252 13.319 1.00 91.19 184 THR A N 1
ATOM 1408 C CA . THR A 1 184 ? -6.122 -5.703 13.803 1.00 91.19 184 THR A CA 1
ATOM 1409 C C . THR A 1 184 ? -6.565 -6.393 15.095 1.00 91.19 184 THR A C 1
ATOM 1411 O O . THR A 1 184 ? -6.988 -5.717 16.033 1.00 91.19 184 THR A O 1
ATOM 1414 N N . GLY A 1 185 ? -6.445 -7.724 15.170 1.00 91.56 185 GLY A N 1
ATOM 1415 C CA . GLY A 1 185 ? -6.816 -8.516 16.341 1.00 91.56 185 GLY A CA 1
ATOM 1416 C C . GLY A 1 185 ? -6.003 -8.152 17.582 1.00 91.56 185 GLY A C 1
ATOM 1417 O O . GLY A 1 185 ? -6.586 -7.830 18.614 1.00 91.56 185 GLY A O 1
ATOM 1418 N N . LEU A 1 186 ? -4.671 -8.109 17.468 1.00 91.88 186 LEU A N 1
ATOM 1419 C CA . LEU A 1 186 ? -3.777 -7.734 18.570 1.00 91.88 186 LEU A CA 1
ATOM 1420 C C . LEU A 1 186 ? -3.997 -6.286 19.031 1.00 91.88 186 LEU A C 1
ATOM 1422 O O . LEU A 1 186 ? -3.967 -6.017 20.234 1.00 91.88 186 LEU A O 1
ATOM 1426 N N . LEU A 1 187 ? -4.246 -5.349 18.109 1.00 89.12 187 LEU A N 1
ATOM 1427 C CA . LEU A 1 187 ? -4.597 -3.971 18.467 1.00 89.12 187 LEU A CA 1
ATOM 1428 C C . LEU A 1 187 ? -5.940 -3.921 19.211 1.00 89.12 187 LEU A C 1
ATOM 1430 O O . LEU A 1 187 ? -6.017 -3.315 20.277 1.00 89.12 187 LEU A O 1
ATOM 1434 N N . ALA A 1 188 ? -6.983 -4.600 18.723 1.00 89.50 188 ALA A N 1
ATOM 1435 C CA . ALA A 1 188 ? -8.279 -4.665 19.403 1.00 89.50 188 ALA A CA 1
ATOM 1436 C C . ALA A 1 188 ? -8.167 -5.288 20.809 1.00 89.50 188 ALA A C 1
ATOM 1438 O O . ALA A 1 188 ? -8.673 -4.736 21.791 1.00 89.50 188 ALA A O 1
ATOM 1439 N N . GLU A 1 189 ? -7.464 -6.416 20.915 1.00 89.50 189 GLU A N 1
ATOM 1440 C CA . GLU A 1 189 ? -7.252 -7.147 22.160 1.00 89.50 189 GLU A CA 1
ATOM 1441 C C . GLU A 1 189 ? -6.530 -6.281 23.196 1.00 89.50 189 GLU A C 1
ATOM 1443 O O . GLU A 1 189 ? -7.060 -6.040 24.282 1.00 89.50 189 GLU A O 1
ATOM 1448 N N . THR A 1 190 ? -5.360 -5.741 22.845 1.00 88.44 190 THR A N 1
ATOM 1449 C CA . THR A 1 190 ? -4.500 -5.008 23.789 1.00 88.44 190 THR A CA 1
ATOM 1450 C C . THR A 1 190 ? -5.043 -3.639 24.210 1.00 88.44 190 THR A C 1
ATOM 1452 O O . THR A 1 190 ? -4.597 -3.105 25.225 1.00 88.44 190 THR A O 1
ATOM 1455 N N . THR A 1 191 ? -6.001 -3.062 23.473 1.00 86.00 191 THR A N 1
ATOM 1456 C CA . THR A 1 191 ? -6.452 -1.668 23.676 1.00 86.00 191 THR A CA 1
ATOM 1457 C C . THR A 1 191 ? -7.906 -1.537 24.135 1.00 86.00 191 THR A C 1
ATOM 1459 O O . THR A 1 191 ? -8.261 -0.549 24.786 1.00 86.00 191 THR A O 1
ATOM 1462 N N . ILE A 1 192 ? -8.755 -2.524 23.822 1.00 85.69 192 ILE A N 1
ATOM 1463 C CA . ILE A 1 192 ? -10.182 -2.526 24.172 1.00 85.69 192 ILE A CA 1
ATOM 1464 C C . ILE A 1 192 ? -10.518 -3.635 25.165 1.00 85.69 192 ILE A C 1
ATOM 1466 O O . ILE A 1 192 ? -11.264 -3.369 26.111 1.00 85.69 192 ILE A O 1
ATOM 1470 N N . LEU A 1 193 ? -10.015 -4.852 24.930 1.00 83.38 193 LEU A N 1
ATOM 1471 C CA . LEU A 1 193 ? -10.420 -6.053 25.669 1.00 83.38 193 LEU A CA 1
ATOM 1472 C C . LEU A 1 193 ? -9.528 -6.349 26.878 1.00 83.38 193 LEU A C 1
ATOM 1474 O O . LEU A 1 193 ? -10.005 -6.949 27.840 1.00 83.38 193 LEU A O 1
ATOM 1478 N N . TRP A 1 194 ? -8.262 -5.926 26.845 1.00 84.12 194 TRP A N 1
ATOM 1479 C CA . TRP A 1 194 ? -7.315 -6.167 27.927 1.00 84.12 194 TRP A CA 1
ATOM 1480 C C . TRP A 1 194 ? -7.800 -5.558 29.245 1.00 84.12 194 TRP A C 1
ATOM 1482 O O . TRP A 1 194 ? -8.010 -4.349 29.363 1.00 84.12 194 TRP A O 1
ATOM 1492 N N . GLN A 1 195 ? -7.939 -6.418 30.251 1.00 76.44 195 GLN A N 1
ATOM 1493 C CA . GLN A 1 195 ? -8.164 -6.034 31.637 1.00 76.44 195 GLN A CA 1
ATOM 1494 C C . GLN A 1 195 ? -6.914 -6.408 32.439 1.00 76.44 195 GLN A C 1
ATOM 1496 O O . GLN A 1 195 ? -6.424 -7.534 32.295 1.00 76.44 195 GLN A O 1
ATOM 1501 N N . PRO A 1 196 ? -6.375 -5.507 33.276 1.00 72.31 196 PRO A N 1
ATOM 1502 C CA . PRO A 1 196 ? -5.283 -5.866 34.165 1.00 72.31 196 PRO A CA 1
ATOM 1503 C C . PRO A 1 196 ? -5.771 -6.912 35.174 1.00 72.31 196 PRO A C 1
ATOM 1505 O O . PRO A 1 196 ? -6.858 -6.784 35.738 1.00 72.31 196 PRO A O 1
ATOM 1508 N N . THR A 1 197 ? -4.968 -7.946 35.439 1.00 76.75 197 THR A N 1
ATOM 1509 C CA . THR A 1 197 ? -5.235 -8.809 36.598 1.00 76.75 197 THR A CA 1
ATOM 1510 C C . THR A 1 197 ? -4.935 -8.043 37.883 1.00 76.75 197 THR A C 1
ATOM 1512 O O . THR A 1 197 ? -4.092 -7.142 37.894 1.00 76.75 197 THR A O 1
ATOM 1515 N N . LEU A 1 198 ? -5.565 -8.434 38.993 1.00 74.12 198 LEU A N 1
ATOM 1516 C CA . LEU A 1 198 ? -5.276 -7.866 40.315 1.00 74.12 198 LEU A CA 1
ATOM 1517 C C . LEU A 1 198 ? -3.773 -7.915 40.655 1.00 74.12 198 LEU A C 1
ATOM 1519 O O . LEU A 1 198 ? -3.258 -6.983 41.271 1.00 74.12 198 LEU A O 1
ATOM 1523 N N . GLU A 1 199 ? -3.035 -8.948 40.223 1.00 75.88 199 GLU A N 1
ATOM 1524 C CA . GLU A 1 199 ? -1.579 -8.982 40.419 1.00 75.88 199 GLU A CA 1
ATOM 1525 C C . GLU A 1 199 ? -0.841 -7.939 39.569 1.00 75.88 199 GLU A C 1
ATOM 1527 O O . GLU A 1 199 ? 0.115 -7.326 40.050 1.00 75.88 199 GLU A O 1
ATOM 1532 N N . ALA A 1 200 ? -1.282 -7.713 38.326 1.00 73.50 200 ALA A N 1
ATOM 1533 C CA . ALA A 1 200 ? -0.716 -6.697 37.442 1.00 73.50 200 ALA A CA 1
ATOM 1534 C C . ALA A 1 200 ? -0.982 -5.276 37.967 1.00 73.50 200 ALA A C 1
ATOM 1536 O O . ALA A 1 200 ? -0.065 -4.450 37.959 1.00 73.50 200 ALA A O 1
ATOM 1537 N N . GLU A 1 201 ? -2.185 -5.008 38.490 1.00 76.69 201 GLU A N 1
ATOM 1538 C CA . GLU A 1 201 ? -2.510 -3.747 39.168 1.00 76.69 201 GLU A CA 1
ATOM 1539 C C . GLU A 1 201 ? -1.617 -3.543 40.397 1.00 76.69 201 GLU A C 1
ATOM 1541 O O . GLU A 1 201 ? -0.895 -2.550 40.473 1.00 76.69 201 GLU A O 1
ATOM 1546 N N . VAL A 1 202 ? -1.567 -4.520 41.313 1.00 76.50 202 VAL A N 1
ATOM 1547 C CA . VAL A 1 202 ? -0.734 -4.451 42.527 1.00 76.50 202 VAL A CA 1
ATOM 1548 C C . VAL A 1 202 ? 0.752 -4.263 42.193 1.00 76.50 202 VAL A C 1
ATOM 1550 O O . VAL A 1 202 ? 1.451 -3.519 42.889 1.00 76.50 202 VAL A O 1
ATOM 1553 N N . LEU A 1 203 ? 1.259 -4.891 41.128 1.00 72.25 203 LEU A N 1
ATOM 1554 C CA . LEU A 1 203 ? 2.639 -4.707 40.671 1.00 72.25 203 LEU A CA 1
ATOM 1555 C C . LEU A 1 203 ? 2.875 -3.308 40.075 1.00 72.25 203 LEU A C 1
ATOM 1557 O O . LEU A 1 203 ? 3.925 -2.708 40.328 1.00 72.25 203 LEU A O 1
ATOM 1561 N N . ALA A 1 204 ? 1.909 -2.764 39.328 1.00 73.75 204 ALA A N 1
ATOM 1562 C CA . ALA A 1 204 ? 1.967 -1.403 38.801 1.00 73.75 204 ALA A CA 1
ATOM 1563 C C . ALA A 1 204 ? 1.928 -0.360 39.932 1.00 73.75 204 ALA A C 1
ATOM 1565 O O . ALA A 1 204 ? 2.772 0.540 39.961 1.00 73.75 204 ALA A O 1
ATOM 1566 N N . THR A 1 205 ? 1.037 -0.524 40.917 1.00 71.38 205 THR A N 1
ATOM 1567 C CA . THR A 1 205 ? 0.959 0.335 42.109 1.00 71.38 205 THR A CA 1
ATOM 1568 C C . THR A 1 205 ? 2.253 0.282 42.922 1.00 71.38 205 THR A C 1
ATOM 1570 O O . THR A 1 205 ? 2.770 1.331 43.300 1.00 71.38 205 THR A O 1
ATOM 1573 N N . LYS A 1 206 ? 2.849 -0.905 43.125 1.00 71.44 206 LYS A N 1
ATOM 1574 C CA . LYS A 1 206 ? 4.162 -1.041 43.788 1.00 71.44 206 LYS A CA 1
ATOM 1575 C C . LYS A 1 206 ? 5.281 -0.319 43.026 1.00 71.44 206 LYS A C 1
ATOM 1577 O O . LYS A 1 206 ? 6.096 0.353 43.650 1.00 71.44 206 LYS A O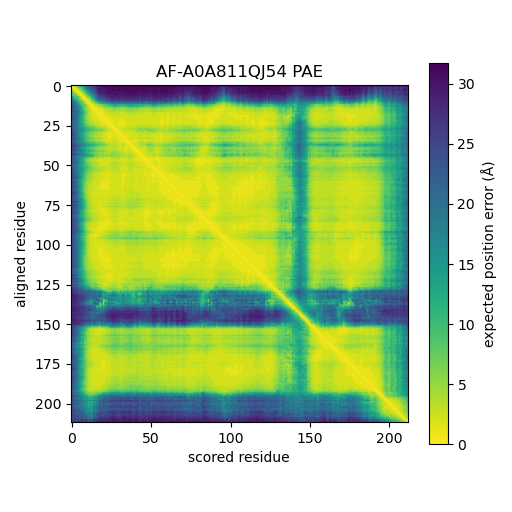 1
ATOM 1582 N N . LYS A 1 207 ? 5.313 -0.406 41.689 1.00 68.44 207 LYS A N 1
ATOM 1583 C CA . LYS A 1 207 ? 6.289 0.326 40.854 1.00 68.44 207 LYS A CA 1
ATOM 1584 C C . LYS A 1 207 ? 6.093 1.846 40.866 1.00 68.44 207 LYS A C 1
ATOM 1586 O O . LYS A 1 207 ? 7.076 2.563 40.711 1.00 68.44 207 LYS A O 1
ATOM 1591 N N . LEU A 1 208 ? 4.862 2.330 41.032 1.00 65.25 208 LEU A N 1
ATOM 1592 C CA . LEU A 1 208 ? 4.563 3.758 41.198 1.00 65.25 208 LEU A CA 1
ATOM 1593 C C . LEU A 1 208 ? 4.956 4.261 42.594 1.00 65.25 208 LEU A C 1
ATOM 1595 O O . LEU A 1 208 ? 5.579 5.312 42.702 1.00 65.25 208 LEU A O 1
ATOM 1599 N N . ALA A 1 209 ? 4.675 3.485 43.645 1.00 62.97 209 ALA A N 1
ATOM 1600 C CA . ALA A 1 209 ? 5.038 3.818 45.024 1.00 62.97 209 ALA A CA 1
ATOM 1601 C C . ALA A 1 209 ? 6.561 3.843 45.278 1.00 62.97 209 ALA A C 1
ATOM 1603 O O . ALA A 1 209 ? 7.012 4.515 46.196 1.00 62.97 209 ALA A O 1
ATOM 1604 N N . LEU A 1 210 ? 7.350 3.140 44.455 1.00 57.75 210 LEU A N 1
ATOM 1605 C CA . LEU A 1 210 ? 8.822 3.117 44.493 1.00 57.75 210 LEU A CA 1
ATOM 1606 C C . LEU A 1 210 ? 9.495 4.233 43.662 1.00 57.75 210 LEU A C 1
ATOM 1608 O O . LEU A 1 210 ? 10.698 4.167 43.414 1.00 57.75 210 LEU A O 1
ATOM 1612 N N . LYS A 1 211 ? 8.738 5.233 43.190 1.00 48.84 211 LYS A N 1
ATOM 1613 C CA . LYS A 1 211 ? 9.260 6.416 42.476 1.00 48.84 211 LYS A CA 1
ATOM 1614 C C . LYS A 1 211 ? 9.086 7.716 43.276 1.00 48.84 211 LYS A C 1
ATOM 1616 O O . LYS A 1 211 ? 8.751 8.754 42.704 1.00 48.84 211 LYS A O 1
ATOM 1621 N N . VAL A 1 212 ? 9.331 7.632 44.583 1.00 50.44 212 VAL A N 1
ATOM 1622 C CA . VAL A 1 212 ? 9.539 8.760 45.506 1.00 50.44 212 VAL A CA 1
ATOM 1623 C C . VAL A 1 212 ? 10.859 8.530 46.230 1.00 50.44 212 VAL A C 1
ATOM 1625 O O . VAL A 1 212 ? 11.066 7.369 46.649 1.00 50.44 212 VAL A O 1
#

InterPro domains:
  IPR008146 Glutamine synthetase, catalytic domain [PS51987] (1-212)
  IPR008146 Glutamine synthetase, catalytic domain [SM01230] (6-191)
  IPR014746 Glutamine synth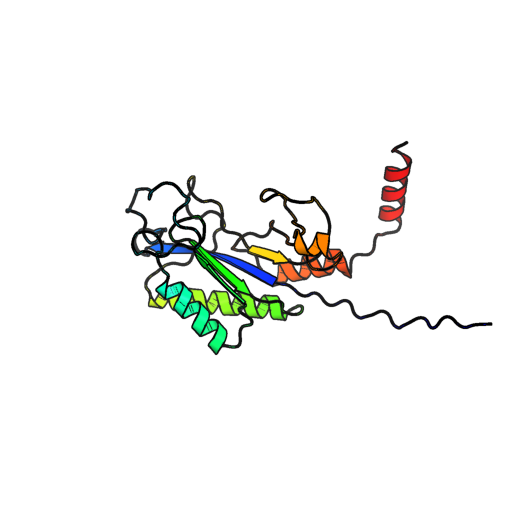etase/guanido kinase, catalytic domain [SSF55931] (19-192)
  IPR050292 Glutamine Synthetase [PTHR20852] (19-130)